Protein AF-A0AAV1SA30-F1 (afdb_monomer_lite)

Sequence (369 aa):
MSKFFKKSFYYLKPDILLVMGDVSARGSTLTRGKWVSVLHQFHRVLGPFIELPFHVVLGDRDVGGCSGLDANSVYWIARSFPGLDSSGCGAFDIDNVSFVSLNAVALLCGNNKLRFSVEKAVEMERIGSWMETEKEMDDYGEFTKMSDAFGRRENAVSSGLGPVLLLHFPLHRAANGGCKERNIVRKAHVPLGQGLNALESSRGFTGAGSYDLLHTIPPNATEYIFQALKPRIVFSAHTHEFCDHTHSDGTREITVPAMTWKARDDPGFVFATFRSGGNAVSVSYCSLARESHVLIAYTLILLLLLVSCLWLVHTTGSGYHGALFNMVLCQLFTLSLHALESNQHLSTSELCSGIDSLKPGNFVDVGDE

Radius of gyration: 26.4 Å; chains: 1; bounding box: 74×59×89 Å

Structure (mmCIF, N/CA/C/O backbone):
data_AF-A0AAV1SA30-F1
#
_entry.id   AF-A0AAV1SA30-F1
#
loop_
_atom_site.group_PDB
_atom_site.id
_atom_site.type_symbol
_atom_site.label_atom_id
_atom_site.label_alt_id
_atom_site.label_comp_id
_atom_site.label_asym_id
_atom_site.label_entity_id
_atom_site.label_seq_id
_atom_site.pdbx_PDB_ins_code
_atom_site.Cartn_x
_atom_site.Cartn_y
_atom_site.Cartn_z
_atom_site.occupancy
_atom_site.B_iso_or_equiv
_atom_site.auth_seq_id
_atom_site.auth_comp_id
_atom_site.auth_asym_id
_atom_site.auth_atom_id
_atom_site.pdbx_PDB_model_num
ATOM 1 N N . MET A 1 1 ? 5.266 0.560 -15.666 1.00 60.34 1 MET A N 1
ATOM 2 C CA . MET A 1 1 ? 4.709 -0.694 -15.114 1.00 60.34 1 MET A CA 1
ATOM 3 C C . MET A 1 1 ? 5.058 -1.844 -16.042 1.00 60.34 1 MET A C 1
ATOM 5 O O . MET A 1 1 ? 5.182 -1.603 -17.239 1.00 60.34 1 MET A O 1
ATOM 9 N N . SER A 1 2 ? 5.255 -3.055 -15.517 1.00 66.12 2 SER A N 1
ATOM 10 C CA . SER A 1 2 ? 5.626 -4.214 -16.339 1.00 66.12 2 SER A CA 1
ATOM 11 C C . SER A 1 2 ? 4.462 -4.644 -17.249 1.00 66.12 2 SER A C 1
ATOM 13 O O . SER A 1 2 ? 3.301 -4.614 -16.836 1.00 66.12 2 SER A O 1
ATOM 15 N N . LYS A 1 3 ? 4.764 -5.065 -18.491 1.00 75.31 3 LYS A N 1
ATOM 16 C CA . LYS A 1 3 ? 3.775 -5.688 -19.399 1.00 75.31 3 LYS A CA 1
ATOM 17 C C . LYS A 1 3 ? 3.098 -6.892 -18.722 1.00 75.31 3 LYS A C 1
ATOM 19 O O . LYS A 1 3 ? 1.895 -7.078 -18.873 1.00 75.31 3 LYS A O 1
ATOM 24 N N . PHE A 1 4 ? 3.863 -7.636 -17.918 1.00 76.06 4 PHE A N 1
ATOM 25 C CA . PHE A 1 4 ? 3.373 -8.744 -17.103 1.00 76.06 4 PHE A CA 1
ATOM 26 C C . PHE A 1 4 ? 2.263 -8.322 -16.137 1.00 76.06 4 PHE A C 1
ATOM 28 O O . PHE A 1 4 ? 1.184 -8.891 -16.207 1.00 76.06 4 PHE A O 1
ATOM 35 N N . PHE A 1 5 ? 2.468 -7.290 -15.307 1.00 80.31 5 PHE A N 1
ATOM 36 C CA . PHE A 1 5 ? 1.432 -6.840 -14.371 1.00 80.31 5 PHE A CA 1
ATOM 37 C C . PHE A 1 5 ? 0.140 -6.453 -15.096 1.00 80.31 5 PHE A C 1
ATOM 39 O O . PHE A 1 5 ? -0.940 -6.861 -14.687 1.00 80.31 5 PHE A O 1
ATOM 46 N N . LYS A 1 6 ? 0.254 -5.747 -16.231 1.00 82.19 6 LYS A N 1
ATOM 47 C CA . LYS A 1 6 ? -0.905 -5.394 -17.062 1.00 82.19 6 LYS A CA 1
ATOM 48 C C . LYS A 1 6 ? -1.660 -6.630 -17.566 1.00 82.19 6 LYS A C 1
ATOM 50 O O . LYS A 1 6 ? -2.884 -6.653 -17.522 1.00 82.19 6 LYS A O 1
ATOM 55 N N . LYS A 1 7 ? -0.947 -7.662 -18.023 1.00 82.56 7 LYS A N 1
ATOM 56 C CA . LYS A 1 7 ? -1.548 -8.925 -18.479 1.00 82.56 7 LYS A CA 1
ATOM 57 C C . LYS A 1 7 ? -2.188 -9.698 -17.324 1.00 82.56 7 LYS A C 1
ATOM 59 O O . LYS A 1 7 ? -3.318 -10.153 -17.467 1.00 82.56 7 LYS A O 1
ATOM 64 N N . SER A 1 8 ? -1.500 -9.799 -16.186 1.00 82.00 8 SER A N 1
ATOM 65 C CA . SER A 1 8 ? -2.025 -10.431 -14.974 1.00 82.00 8 SER A CA 1
ATOM 66 C C . SER A 1 8 ? -3.299 -9.746 -14.503 1.00 82.00 8 SER A C 1
ATOM 68 O O . SER A 1 8 ? -4.261 -10.428 -14.191 1.00 82.00 8 SER A O 1
ATOM 70 N N . PHE A 1 9 ? -3.350 -8.417 -14.541 1.00 83.44 9 PHE A N 1
ATOM 71 C CA . PHE A 1 9 ? -4.538 -7.652 -14.185 1.00 83.44 9 PHE A CA 1
ATOM 72 C C . PHE A 1 9 ? -5.744 -7.982 -15.079 1.00 83.44 9 PHE A C 1
ATOM 74 O O . PHE A 1 9 ? -6.810 -8.299 -14.563 1.00 83.44 9 PHE A O 1
ATOM 81 N N . TYR A 1 10 ? -5.584 -7.985 -16.409 1.00 83.94 10 TYR A N 1
ATOM 82 C CA . TYR A 1 10 ? -6.686 -8.346 -17.318 1.00 83.94 10 TYR A CA 1
ATOM 83 C C . TYR A 1 10 ? -7.128 -9.805 -17.192 1.00 83.94 10 TYR A C 1
ATOM 85 O O . TYR A 1 10 ? -8.289 -10.117 -17.450 1.00 83.94 10 TYR A O 1
ATOM 93 N N . TYR A 1 11 ? -6.202 -10.698 -16.841 1.00 84.06 11 TYR A N 1
ATOM 94 C CA . TYR A 1 11 ? -6.496 -12.115 -16.665 1.00 84.06 11 TYR A CA 1
ATOM 95 C C . TYR A 1 11 ? -7.220 -12.388 -15.344 1.00 84.06 11 TYR A C 1
ATOM 97 O O . TYR A 1 11 ? -8.235 -13.075 -15.332 1.00 84.06 11 TYR A O 1
ATOM 105 N N . LEU A 1 12 ? -6.692 -11.844 -14.244 1.00 84.44 12 LEU A N 1
ATOM 106 C CA . LEU A 1 12 ? -7.198 -12.066 -12.891 1.00 84.44 12 LEU A CA 1
ATOM 107 C C . LEU A 1 12 ? -8.482 -11.280 -12.611 1.00 84.44 12 LEU A C 1
ATOM 109 O O . LEU A 1 12 ? -9.240 -11.711 -11.754 1.00 84.44 12 LEU A O 1
ATOM 113 N N . LYS A 1 13 ? -8.717 -10.170 -13.331 1.00 88.12 13 LYS A N 1
ATOM 114 C CA . LYS A 1 13 ? -9.891 -9.291 -13.187 1.00 88.12 13 LYS A CA 1
ATOM 115 C C . LYS A 1 13 ? -10.181 -8.947 -11.716 1.00 88.12 13 LYS A C 1
ATOM 117 O O . LYS A 1 13 ? -11.217 -9.353 -11.205 1.00 88.12 13 LYS A O 1
ATOM 122 N N . PRO A 1 14 ? -9.250 -8.265 -11.023 1.00 91.00 14 PRO A N 1
ATOM 123 C CA . PRO A 1 14 ? -9.465 -7.908 -9.625 1.00 91.00 14 PRO A CA 1
ATOM 124 C C . PRO A 1 14 ? -10.646 -6.940 -9.478 1.00 91.00 14 PRO A C 1
ATOM 126 O O . PRO A 1 14 ? -10.927 -6.181 -10.401 1.00 91.00 14 PRO A O 1
ATOM 129 N N . ASP A 1 15 ? -11.273 -6.925 -8.303 1.00 91.75 15 ASP A N 1
ATOM 130 C CA . ASP A 1 15 ? -12.365 -5.992 -7.982 1.00 91.75 15 ASP A CA 1
ATOM 131 C C . ASP A 1 15 ? -11.837 -4.636 -7.486 1.00 91.75 15 ASP A C 1
ATOM 133 O O . ASP A 1 15 ? -12.451 -3.594 -7.702 1.00 91.75 15 ASP A O 1
ATOM 137 N N . ILE A 1 16 ? -10.653 -4.631 -6.859 1.00 92.50 16 ILE A N 1
ATOM 138 C CA . ILE A 1 16 ? -9.987 -3.435 -6.331 1.00 92.50 16 ILE A CA 1
ATOM 139 C C . ILE A 1 16 ? -8.461 -3.534 -6.461 1.00 92.50 16 ILE A C 1
ATOM 141 O O . ILE A 1 16 ? -7.868 -4.606 -6.320 1.00 92.50 16 ILE A O 1
ATOM 145 N N . LEU A 1 17 ? -7.802 -2.395 -6.693 1.00 93.38 17 LEU A N 1
ATOM 146 C CA . LEU A 1 17 ? -6.345 -2.265 -6.640 1.00 93.38 17 LEU A CA 1
ATOM 147 C C . LEU A 1 17 ? -5.886 -1.605 -5.330 1.00 93.38 17 LEU A C 1
ATOM 149 O O . LEU A 1 17 ? -6.195 -0.447 -5.065 1.00 93.38 17 LEU A O 1
ATOM 153 N N . LEU A 1 18 ? -5.069 -2.302 -4.541 1.00 95.25 18 LEU A N 1
ATOM 154 C CA . LEU A 1 18 ? -4.474 -1.754 -3.318 1.00 95.25 18 LEU A CA 1
ATOM 155 C C . LEU A 1 18 ? -3.019 -1.332 -3.560 1.00 95.25 18 LEU A C 1
ATOM 157 O O . LEU A 1 18 ? -2.208 -2.115 -4.056 1.00 95.25 18 LEU A O 1
ATOM 161 N N . VAL A 1 19 ? -2.678 -0.096 -3.192 1.00 95.44 19 VAL A N 1
ATOM 162 C CA . VAL A 1 19 ? -1.316 0.451 -3.270 1.00 95.44 19 VAL A CA 1
ATOM 163 C C . VAL A 1 19 ? -0.799 0.704 -1.857 1.00 95.44 19 VAL A C 1
ATOM 165 O O . VAL A 1 19 ? -1.273 1.595 -1.154 1.00 95.44 19 VAL A O 1
ATOM 168 N N . MET A 1 20 ? 0.203 -0.071 -1.443 1.00 96.06 20 MET A N 1
ATOM 169 C CA . MET A 1 20 ? 0.715 -0.088 -0.066 1.00 96.06 20 MET A CA 1
ATOM 170 C C . MET A 1 20 ? 1.754 1.016 0.212 1.00 96.06 20 MET A C 1
ATOM 172 O O . MET A 1 20 ? 2.803 0.756 0.797 1.00 96.06 20 MET A O 1
ATOM 176 N N . GLY A 1 21 ? 1.461 2.249 -0.203 1.00 94.31 21 GLY A N 1
ATOM 177 C CA . GLY A 1 21 ? 2.269 3.441 0.072 1.00 94.31 21 GLY A CA 1
ATOM 178 C C . GLY A 1 21 ? 3.572 3.567 -0.697 1.00 94.31 21 GLY A C 1
ATOM 179 O O . GLY A 1 21 ? 3.818 2.856 -1.672 1.00 94.31 21 GLY A O 1
ATOM 180 N N . ASP A 1 22 ? 4.365 4.550 -0.275 1.00 93.94 22 ASP A N 1
ATOM 181 C CA . ASP A 1 22 ? 5.607 4.981 -0.914 1.00 93.94 22 ASP A CA 1
ATOM 182 C C . ASP A 1 22 ? 5.441 5.254 -2.412 1.00 93.94 22 ASP A C 1
ATOM 184 O O . ASP A 1 22 ? 6.258 4.880 -3.262 1.00 93.94 22 ASP A O 1
ATOM 188 N N . VAL A 1 23 ? 4.368 5.980 -2.737 1.00 92.94 23 VAL A N 1
ATOM 189 C CA . VAL A 1 23 ? 4.075 6.429 -4.103 1.00 92.94 23 VAL A CA 1
ATOM 190 C C . VAL A 1 23 ? 5.219 7.294 -4.637 1.00 92.94 23 VAL A C 1
ATOM 192 O O . VAL A 1 23 ? 5.561 7.236 -5.823 1.00 92.94 23 VAL A O 1
ATOM 195 N N . SER A 1 24 ? 5.849 8.084 -3.763 1.00 91.06 24 SER A N 1
ATOM 196 C CA . SER A 1 24 ? 7.031 8.877 -4.080 1.00 91.06 24 SER A CA 1
ATOM 197 C C . SER A 1 24 ? 8.179 8.596 -3.128 1.00 91.06 24 SER A C 1
ATOM 199 O O . SER A 1 24 ? 8.065 8.807 -1.930 1.00 91.06 24 SER A O 1
ATOM 201 N N . ALA A 1 25 ? 9.363 8.312 -3.676 1.00 85.94 25 ALA A N 1
ATOM 202 C CA . ALA A 1 25 ? 10.586 8.095 -2.895 1.00 85.94 25 ALA A CA 1
ATOM 203 C C . ALA A 1 25 ? 11.015 9.291 -2.015 1.00 85.94 25 ALA A C 1
ATOM 205 O O . ALA A 1 25 ? 11.886 9.136 -1.153 1.00 85.94 25 ALA A O 1
ATOM 206 N N . ARG A 1 26 ? 10.478 10.491 -2.281 1.00 86.38 26 ARG A N 1
ATOM 207 C CA . ARG A 1 26 ? 10.807 11.752 -1.593 1.00 86.38 26 ARG A CA 1
ATOM 208 C C . ARG A 1 26 ? 9.581 12.639 -1.348 1.00 86.38 26 ARG A C 1
ATOM 210 O O . ARG A 1 26 ? 9.754 13.850 -1.192 1.00 86.38 26 ARG A O 1
ATOM 217 N N . GLY A 1 27 ? 8.378 12.065 -1.363 1.00 87.62 27 GLY A N 1
ATOM 218 C CA . GLY A 1 27 ? 7.097 12.773 -1.278 1.00 87.62 27 GLY A CA 1
ATOM 219 C C . GLY A 1 27 ? 7.041 13.831 -0.184 1.00 87.62 27 GLY A C 1
ATOM 220 O O . GLY A 1 27 ? 6.735 14.988 -0.467 1.00 87.62 27 GLY A O 1
ATOM 221 N N . SER A 1 28 ? 7.496 13.469 1.009 1.00 88.38 28 SER A N 1
ATOM 222 C CA . SER A 1 28 ? 7.482 14.313 2.208 1.00 88.38 28 SER A CA 1
ATOM 223 C C . SER A 1 28 ? 8.317 15.587 2.099 1.00 88.38 28 SER A C 1
ATOM 225 O O . SER A 1 28 ? 8.077 16.568 2.796 1.00 88.38 28 SER A O 1
ATOM 227 N N . THR A 1 29 ? 9.293 15.601 1.189 1.00 88.62 29 THR A N 1
ATOM 228 C CA . THR A 1 29 ? 10.168 16.757 0.943 1.00 88.62 29 THR A CA 1
ATOM 229 C C . THR A 1 29 ? 9.699 17.625 -0.225 1.00 88.62 29 THR A C 1
ATOM 231 O O . THR A 1 29 ? 10.351 18.617 -0.565 1.00 88.62 29 THR A O 1
ATOM 234 N N . LEU A 1 30 ? 8.608 17.245 -0.897 1.00 89.75 30 LEU A N 1
ATOM 235 C CA . LEU A 1 30 ? 8.106 17.950 -2.070 1.00 89.75 30 LEU A CA 1
ATOM 236 C C . LEU A 1 30 ? 7.183 19.102 -1.685 1.00 89.75 30 LEU A C 1
ATOM 238 O O . LEU A 1 30 ? 6.398 19.044 -0.745 1.00 89.75 30 LEU A O 1
ATOM 242 N N . THR A 1 31 ? 7.229 20.156 -2.496 1.00 89.44 31 THR A N 1
ATOM 243 C CA . THR A 1 31 ? 6.209 21.202 -2.452 1.00 89.44 31 THR A CA 1
ATOM 244 C C . THR A 1 31 ? 4.908 20.689 -3.066 1.00 89.44 31 THR A C 1
ATOM 246 O O . THR A 1 31 ? 4.919 19.819 -3.941 1.00 89.44 31 THR A O 1
ATOM 249 N N . ARG A 1 32 ? 3.780 21.304 -2.694 1.00 86.56 32 ARG A N 1
ATOM 250 C CA . ARG A 1 32 ? 2.450 20.958 -3.223 1.00 86.56 32 ARG A CA 1
ATOM 251 C C . ARG A 1 32 ? 2.399 20.908 -4.757 1.00 86.56 32 ARG A C 1
ATOM 253 O O . ARG A 1 32 ? 1.798 20.000 -5.316 1.00 86.56 32 ARG A O 1
ATOM 260 N N . GLY A 1 33 ? 3.063 21.842 -5.444 1.00 87.62 33 GLY A N 1
ATOM 261 C CA . GLY A 1 33 ? 3.128 21.847 -6.911 1.00 87.62 33 GLY A CA 1
ATOM 262 C C . GLY A 1 33 ? 3.891 20.649 -7.488 1.00 87.62 33 GLY A C 1
ATOM 263 O O . GLY A 1 33 ? 3.458 20.061 -8.472 1.00 87.62 33 GLY A O 1
ATOM 264 N N . LYS A 1 34 ? 4.994 20.232 -6.852 1.00 91.81 34 LYS A N 1
ATOM 265 C CA . LYS A 1 34 ? 5.760 19.049 -7.279 1.00 91.81 34 LYS A CA 1
ATOM 266 C C . LYS A 1 34 ? 5.027 17.743 -6.978 1.00 91.81 34 LYS A C 1
ATOM 268 O O . LYS A 1 34 ? 5.180 16.786 -7.731 1.00 91.81 34 LYS A O 1
ATOM 273 N N . TRP A 1 35 ? 4.214 17.706 -5.923 1.00 92.25 35 TRP A N 1
ATOM 274 C CA . TRP A 1 35 ? 3.357 16.556 -5.635 1.00 92.25 35 TRP A CA 1
ATOM 275 C C . TRP A 1 35 ? 2.316 16.314 -6.728 1.00 92.25 35 TRP A C 1
ATOM 277 O O . TRP A 1 35 ? 2.086 15.175 -7.110 1.00 92.25 35 TRP A O 1
ATOM 287 N N . VAL A 1 36 ? 1.752 17.370 -7.320 1.00 92.44 36 VAL A N 1
ATOM 288 C CA . VAL A 1 36 ? 0.842 17.223 -8.469 1.00 92.44 36 VAL A CA 1
ATOM 289 C C . VAL A 1 36 ? 1.531 16.500 -9.634 1.00 92.44 36 VAL A C 1
ATOM 291 O O . VAL A 1 36 ? 0.925 15.640 -10.267 1.00 92.44 36 VAL A O 1
ATOM 294 N N . SER A 1 37 ? 2.821 16.756 -9.876 1.00 93.56 37 SER A N 1
ATOM 295 C CA . SER A 1 37 ? 3.594 16.006 -10.876 1.00 93.56 37 SER A CA 1
ATOM 296 C C . SER A 1 37 ? 3.757 14.525 -10.518 1.00 93.56 37 SER A C 1
ATOM 298 O O . SER A 1 37 ? 3.690 13.680 -11.412 1.00 93.56 37 SER A O 1
ATOM 300 N N . VAL A 1 38 ? 3.935 14.200 -9.230 1.00 93.00 38 VAL A N 1
ATOM 301 C CA . VAL A 1 38 ? 3.945 12.809 -8.741 1.00 93.00 38 VAL A CA 1
ATOM 302 C C . VAL A 1 38 ? 2.601 12.148 -9.022 1.00 93.00 38 VAL A C 1
ATOM 304 O O . VAL A 1 38 ? 2.578 11.072 -9.609 1.00 93.00 38 VAL A O 1
ATOM 307 N N . LEU A 1 39 ? 1.488 12.807 -8.689 1.00 92.12 39 LEU A N 1
ATOM 308 C CA . LEU A 1 39 ? 0.146 12.282 -8.942 1.00 92.12 39 LEU A CA 1
ATOM 309 C C . LEU A 1 39 ? -0.107 12.072 -10.436 1.00 92.12 39 LEU A C 1
ATOM 311 O O . LEU A 1 39 ? -0.600 11.023 -10.831 1.00 92.12 39 LEU A O 1
ATOM 315 N N . HIS A 1 40 ? 0.289 13.010 -11.299 1.00 91.12 40 HIS A N 1
ATOM 316 C CA . HIS A 1 40 ? 0.175 12.821 -12.747 1.00 91.12 40 HIS A CA 1
ATOM 317 C C . HIS A 1 40 ? 0.972 11.615 -13.244 1.00 91.12 40 HIS A C 1
ATOM 319 O O . HIS A 1 40 ? 0.500 10.880 -14.113 1.00 91.12 40 HIS A O 1
ATOM 325 N N . GLN A 1 41 ? 2.177 11.398 -12.715 1.00 90.44 41 GLN A N 1
ATOM 326 C CA . GLN A 1 41 ? 2.963 10.216 -13.052 1.00 90.44 41 GLN A CA 1
ATOM 327 C C . GLN A 1 41 ? 2.298 8.941 -12.526 1.00 90.44 41 GLN A C 1
ATOM 329 O O . GLN A 1 41 ? 2.212 7.959 -13.261 1.00 90.44 41 GLN A O 1
ATOM 334 N N . PHE A 1 42 ? 1.792 8.972 -11.296 1.00 90.50 42 PHE A N 1
ATOM 335 C CA . PHE A 1 42 ? 1.069 7.875 -10.669 1.00 90.50 42 PHE A CA 1
ATOM 336 C C . PHE A 1 42 ? -0.172 7.489 -11.484 1.00 90.50 42 PHE A C 1
ATOM 338 O O . PHE A 1 42 ? -0.277 6.348 -11.925 1.00 90.50 42 PHE A O 1
ATOM 345 N N . HIS A 1 43 ? -1.032 8.450 -11.829 1.00 88.25 43 HIS A N 1
ATOM 346 C CA . HIS A 1 43 ? -2.191 8.233 -12.696 1.00 88.25 43 HIS A CA 1
ATOM 347 C C . HIS A 1 43 ? -1.808 7.799 -14.110 1.00 88.25 43 HIS A C 1
ATOM 349 O O . HIS A 1 43 ? -2.534 7.030 -14.720 1.00 88.25 43 HIS A O 1
ATOM 355 N N . ARG A 1 44 ? -0.666 8.232 -14.656 1.00 87.31 44 ARG A N 1
ATOM 356 C CA . ARG A 1 44 ? -0.196 7.731 -15.959 1.00 87.31 44 ARG A CA 1
ATOM 357 C C . ARG A 1 44 ? 0.198 6.257 -15.889 1.00 87.31 44 ARG A C 1
ATOM 359 O O . ARG A 1 44 ? -0.045 5.517 -16.838 1.00 87.31 44 ARG A O 1
ATOM 366 N N . VAL A 1 45 ? 0.820 5.839 -14.788 1.00 85.12 45 VAL A N 1
ATOM 367 C CA . VAL A 1 45 ? 1.191 4.438 -14.551 1.00 85.12 45 VAL A CA 1
ATOM 368 C C . VAL A 1 45 ? -0.053 3.590 -14.299 1.00 85.12 45 VAL A C 1
ATOM 370 O O . VAL A 1 45 ? -0.155 2.508 -14.872 1.00 85.12 45 VAL A O 1
ATOM 373 N N . LEU A 1 46 ? -0.994 4.102 -13.502 1.00 83.69 46 LEU A N 1
ATOM 374 C CA . LEU A 1 46 ? -2.260 3.438 -13.211 1.00 83.69 46 LEU A CA 1
ATOM 375 C C . LEU A 1 46 ? -3.296 3.556 -14.327 1.00 83.69 46 LEU A C 1
ATOM 377 O O . LEU A 1 46 ? -4.254 2.803 -14.313 1.00 83.69 46 LEU A O 1
ATOM 381 N N . GLY A 1 47 ? -3.097 4.445 -15.302 1.00 78.31 47 GLY A N 1
ATOM 382 C CA . GLY A 1 47 ? -4.017 4.760 -16.401 1.00 78.31 47 GLY A CA 1
ATOM 383 C C . GLY A 1 47 ? -4.744 3.560 -17.007 1.00 78.31 47 GLY A C 1
ATOM 384 O O . GLY A 1 47 ? -5.967 3.592 -17.090 1.00 78.31 47 GLY A O 1
ATOM 385 N N . PRO A 1 48 ? -4.030 2.476 -17.370 1.00 77.62 48 PRO A N 1
ATOM 386 C CA . PRO A 1 48 ? -4.642 1.261 -17.914 1.00 77.62 48 PRO A CA 1
ATOM 387 C C . PRO A 1 48 ? -5.601 0.511 -16.971 1.00 77.62 48 PRO A C 1
ATOM 389 O O . PRO A 1 48 ? -6.229 -0.444 -17.413 1.00 77.62 48 PRO A O 1
ATOM 392 N N . PHE A 1 49 ? -5.658 0.900 -15.699 1.00 78.31 49 PHE A N 1
ATOM 393 C CA . PHE A 1 49 ? -6.362 0.250 -14.592 1.00 78.31 49 PHE A CA 1
ATOM 394 C C . PHE A 1 49 ? -7.356 1.191 -13.887 1.00 78.31 49 PHE A C 1
ATOM 396 O O . PHE A 1 49 ? -7.984 0.775 -12.923 1.00 78.31 49 PHE A O 1
ATOM 403 N N . ILE A 1 50 ? -7.497 2.448 -14.342 1.00 66.50 50 ILE A N 1
ATOM 404 C CA . ILE A 1 50 ? -8.339 3.486 -13.702 1.00 66.50 50 ILE A CA 1
ATOM 405 C C . ILE A 1 50 ? -9.837 3.133 -13.711 1.00 66.50 50 ILE A C 1
ATOM 407 O O . ILE A 1 50 ? -10.605 3.718 -12.956 1.00 66.50 50 ILE A O 1
ATOM 411 N N . GLU A 1 51 ? -10.259 2.172 -14.534 1.00 76.38 51 GLU A N 1
ATOM 412 C CA . GLU A 1 51 ? -11.639 1.666 -14.527 1.00 76.38 51 GLU A CA 1
ATOM 413 C C . GLU A 1 51 ? -11.985 0.887 -13.247 1.00 76.38 51 GLU A C 1
ATOM 415 O O . GLU A 1 51 ? -13.165 0.729 -12.946 1.00 76.38 51 GLU A O 1
ATOM 420 N N . LEU A 1 52 ? -10.984 0.441 -12.476 1.00 81.56 52 LEU A N 1
ATOM 421 C CA . LEU A 1 52 ? -11.198 -0.168 -11.166 1.00 81.56 52 LEU A CA 1
ATOM 422 C C . LEU A 1 52 ? -11.048 0.843 -10.025 1.00 81.56 52 LEU A C 1
ATOM 424 O O . LEU A 1 52 ? -10.183 1.727 -10.090 1.00 81.56 52 LEU A O 1
ATOM 428 N N . PRO A 1 53 ? -11.804 0.665 -8.926 1.00 89.19 53 PRO A N 1
ATOM 429 C CA . PRO A 1 53 ? -11.509 1.366 -7.691 1.00 89.19 53 PRO A CA 1
ATOM 430 C C . PRO A 1 53 ? -10.095 1.007 -7.219 1.00 89.19 53 PRO A C 1
ATOM 432 O O . PRO A 1 53 ? -9.616 -0.122 -7.369 1.00 89.19 53 PRO A O 1
ATOM 435 N N . PHE A 1 54 ? -9.412 1.986 -6.635 1.00 92.62 54 PHE A N 1
ATOM 436 C CA . PHE A 1 54 ? -8.124 1.769 -5.997 1.00 92.62 54 PHE A CA 1
ATOM 437 C C . PHE A 1 54 ? -8.070 2.484 -4.654 1.00 92.62 54 PHE A C 1
ATOM 439 O O . PHE A 1 54 ? -8.668 3.547 -4.485 1.00 92.62 54 PHE A O 1
ATOM 446 N N . HIS A 1 55 ? -7.305 1.918 -3.725 1.00 95.56 55 HIS A N 1
ATOM 447 C CA . HIS A 1 55 ? -7.042 2.509 -2.418 1.00 95.56 55 HIS A CA 1
ATOM 448 C C . HIS A 1 55 ? -5.540 2.626 -2.180 1.00 95.56 55 HIS A C 1
ATOM 450 O O . HIS A 1 55 ? -4.776 1.733 -2.552 1.00 95.56 55 HIS A O 1
ATOM 456 N N . VAL A 1 56 ? -5.108 3.724 -1.561 1.00 96.06 56 VAL A N 1
ATOM 457 C CA . VAL A 1 56 ? -3.691 3.995 -1.287 1.00 96.06 56 VAL A CA 1
ATOM 458 C C . VAL A 1 56 ? -3.485 4.144 0.212 1.00 96.06 56 VAL A C 1
ATOM 460 O O . VAL A 1 56 ? -4.100 4.996 0.842 1.00 96.06 56 VAL A O 1
ATOM 463 N N . VAL A 1 57 ? -2.586 3.344 0.781 1.00 97.38 57 VAL A N 1
ATOM 464 C CA . VAL A 1 57 ? -2.089 3.530 2.153 1.00 97.38 57 VAL A CA 1
ATOM 465 C C . VAL A 1 57 ? -0.932 4.524 2.121 1.00 97.38 57 VAL A C 1
ATOM 467 O O . VAL A 1 57 ? -0.147 4.502 1.183 1.00 97.38 57 VAL A O 1
ATOM 470 N N . LEU A 1 58 ? -0.786 5.397 3.119 1.00 95.75 58 LEU A N 1
ATOM 471 C CA . LEU A 1 58 ? 0.324 6.357 3.147 1.00 95.75 58 LEU A CA 1
ATOM 472 C C . LEU A 1 58 ? 1.606 5.726 3.706 1.00 95.75 58 LEU A C 1
ATOM 474 O O . LEU A 1 58 ? 1.589 5.152 4.797 1.00 95.75 58 LEU A O 1
ATOM 478 N N . GLY A 1 59 ? 2.711 5.871 2.968 1.00 94.94 59 GLY A N 1
ATOM 479 C CA . GLY A 1 59 ? 4.046 5.453 3.402 1.00 94.94 59 GLY A CA 1
ATOM 480 C C . GLY A 1 59 ? 4.883 6.589 3.984 1.00 94.94 59 GLY A C 1
ATOM 481 O O . GLY A 1 59 ? 4.540 7.770 3.867 1.00 94.94 59 GLY A O 1
ATOM 482 N N . ASP A 1 60 ? 6.002 6.257 4.625 1.00 93.31 60 ASP A N 1
ATOM 483 C CA . ASP A 1 60 ? 6.859 7.262 5.259 1.00 93.31 60 ASP A CA 1
ATOM 484 C C . ASP A 1 60 ? 7.620 8.115 4.236 1.00 93.31 60 ASP A C 1
ATOM 486 O O . ASP A 1 60 ? 7.978 9.262 4.525 1.00 93.31 60 ASP A O 1
ATOM 490 N N . ARG A 1 61 ? 7.813 7.628 3.005 1.00 92.62 61 ARG A N 1
ATOM 491 C CA . ARG A 1 61 ? 8.367 8.454 1.924 1.00 92.62 61 ARG A CA 1
ATOM 492 C C . ARG A 1 61 ? 7.367 9.477 1.419 1.00 92.62 61 ARG A C 1
ATOM 494 O O . ARG A 1 61 ? 7.786 10.552 0.980 1.00 92.62 61 ARG A O 1
ATOM 501 N N . ASP A 1 62 ? 6.076 9.186 1.536 1.00 94.00 62 ASP A N 1
ATOM 502 C CA . ASP A 1 62 ? 5.008 10.103 1.159 1.00 94.00 62 ASP A CA 1
ATOM 503 C C . ASP A 1 62 ? 4.837 11.202 2.210 1.00 94.00 62 ASP A C 1
ATOM 505 O O . ASP A 1 62 ? 4.928 12.378 1.865 1.00 94.00 62 ASP A O 1
ATOM 509 N N . VAL A 1 63 ? 4.654 10.842 3.486 1.00 92.81 63 VAL A N 1
ATOM 510 C CA . VAL A 1 63 ? 4.290 11.807 4.548 1.00 92.81 63 VAL A CA 1
ATOM 511 C C . VAL A 1 63 ? 5.428 12.215 5.484 1.00 92.81 63 VAL A C 1
ATOM 513 O O . VAL A 1 63 ? 5.305 13.213 6.190 1.00 92.81 63 VAL A O 1
ATOM 516 N N . GLY A 1 64 ? 6.553 11.501 5.452 1.00 90.50 64 GLY A N 1
ATOM 517 C CA . GLY A 1 64 ? 7.751 11.775 6.245 1.00 90.50 64 GLY A CA 1
ATOM 518 C C . GLY A 1 64 ? 7.859 10.861 7.459 1.00 90.50 64 GLY A C 1
ATOM 519 O O . GLY A 1 64 ? 6.854 10.438 8.010 1.00 90.50 64 GLY A O 1
ATOM 520 N N . GLY A 1 65 ? 9.087 10.570 7.897 1.00 89.81 65 GLY A N 1
ATOM 521 C CA . GLY A 1 65 ? 9.327 9.869 9.162 1.00 89.81 65 GLY A CA 1
ATOM 522 C C . GLY A 1 65 ? 9.013 10.743 10.384 1.00 89.81 65 GLY A C 1
ATOM 523 O O . GLY A 1 65 ? 8.554 11.875 10.259 1.00 89.81 65 GLY A O 1
ATOM 524 N N . CYS A 1 66 ? 9.330 10.264 11.587 1.00 89.62 66 CYS A N 1
ATOM 525 C CA . CYS A 1 66 ? 8.885 10.901 12.834 1.00 89.62 66 CYS A CA 1
ATOM 526 C C . CYS A 1 66 ? 9.300 12.362 13.030 1.00 89.62 66 CYS A C 1
ATOM 528 O O . CYS A 1 66 ? 8.560 13.125 13.640 1.00 89.62 66 CYS A O 1
ATOM 530 N N . SER A 1 67 ? 10.449 12.777 12.497 1.00 86.12 67 SER A N 1
ATOM 531 C CA . SER A 1 67 ? 10.893 14.175 12.553 1.00 86.12 67 SER A CA 1
ATOM 532 C C . SER A 1 67 ? 10.183 15.093 11.552 1.00 86.12 67 SER A C 1
ATOM 534 O O . SER A 1 67 ? 10.187 16.306 11.739 1.00 86.12 67 SER A O 1
ATOM 536 N N . GLY A 1 68 ? 9.604 14.533 10.487 1.00 84.00 68 GLY A N 1
ATOM 537 C CA . GLY A 1 68 ? 8.920 15.261 9.416 1.00 84.00 68 GLY A CA 1
ATOM 538 C C . GLY A 1 68 ? 7.402 15.081 9.409 1.00 84.00 68 GLY A C 1
ATOM 539 O O . GLY A 1 68 ? 6.740 15.650 8.546 1.00 84.00 68 GLY A O 1
ATOM 540 N N . LEU A 1 69 ? 6.855 14.298 10.342 1.00 91.00 69 LEU A N 1
ATOM 541 C CA . LEU A 1 69 ? 5.431 14.003 10.408 1.00 91.00 69 LEU A CA 1
ATOM 542 C C . LEU A 1 69 ? 4.650 15.231 10.895 1.00 91.00 69 LEU A C 1
ATOM 544 O O . LEU A 1 69 ? 4.708 15.608 12.066 1.00 91.00 69 LEU A O 1
ATOM 548 N N . ASP A 1 70 ? 3.876 15.825 9.993 1.00 91.75 70 ASP A N 1
ATOM 549 C CA . ASP A 1 70 ? 3.026 16.982 10.263 1.00 91.75 70 ASP A CA 1
ATOM 550 C C . ASP A 1 70 ? 1.583 16.727 9.804 1.00 91.75 70 ASP A C 1
ATOM 552 O O . ASP A 1 70 ? 1.336 16.180 8.729 1.00 91.75 70 ASP A O 1
ATOM 556 N N . ALA A 1 71 ? 0.612 17.151 10.615 1.00 93.12 71 ALA A N 1
ATOM 557 C CA . ALA A 1 71 ? -0.803 16.878 10.375 1.00 93.12 71 ALA A CA 1
ATOM 558 C C . ALA A 1 71 ? -1.346 17.593 9.134 1.00 93.12 71 ALA A C 1
ATOM 560 O O . ALA A 1 71 ? -2.115 17.004 8.376 1.00 93.12 71 ALA A O 1
ATOM 561 N N . ASN A 1 72 ? -0.918 18.836 8.888 1.00 92.12 72 ASN A N 1
ATOM 562 C CA . ASN A 1 72 ? -1.306 19.535 7.664 1.00 92.12 72 ASN A CA 1
ATOM 563 C C . ASN A 1 72 ? -0.722 18.820 6.449 1.00 92.12 72 ASN A C 1
ATOM 565 O O . ASN A 1 72 ? -1.404 18.684 5.433 1.00 92.12 72 ASN A O 1
ATOM 569 N N . SER A 1 73 ? 0.522 18.351 6.583 1.00 91.38 73 SER A N 1
ATOM 570 C CA . SER A 1 73 ? 1.246 17.627 5.548 1.00 91.38 73 SER A CA 1
ATOM 571 C C . SER A 1 73 ? 0.558 16.327 5.147 1.00 91.38 73 SER A C 1
ATOM 573 O O . SER A 1 73 ? 0.262 16.113 3.972 1.00 91.38 73 SER A O 1
ATOM 575 N N . VAL A 1 74 ? 0.198 15.522 6.144 1.00 95.12 74 VAL A N 1
ATOM 576 C CA . VAL A 1 74 ? -0.597 14.306 5.967 1.00 95.12 74 VAL A CA 1
ATOM 577 C C . VAL A 1 74 ? -1.949 14.622 5.338 1.00 95.12 74 VAL A C 1
ATOM 579 O O . VAL A 1 74 ? -2.284 14.020 4.325 1.00 95.12 74 VAL A O 1
ATOM 582 N N . TYR A 1 75 ? -2.692 15.603 5.859 1.00 94.81 75 TYR A N 1
ATOM 583 C CA . TYR A 1 75 ? -4.013 15.965 5.340 1.00 94.81 75 TYR A CA 1
ATOM 584 C C . TYR A 1 75 ? -3.990 16.305 3.845 1.00 94.81 75 TYR A C 1
ATOM 586 O O . TYR A 1 75 ? -4.828 15.827 3.075 1.00 94.81 75 TYR A O 1
ATOM 594 N N . TRP A 1 76 ? -3.042 17.140 3.403 1.00 91.12 76 TRP A N 1
ATOM 595 C CA . TRP A 1 76 ? -3.040 17.589 2.012 1.00 91.12 76 TRP A CA 1
ATOM 596 C C . TRP A 1 76 ? -2.588 16.498 1.029 1.00 91.12 76 TRP A C 1
ATOM 598 O O . TRP A 1 76 ? -3.006 16.548 -0.134 1.00 91.12 76 TRP A O 1
ATOM 608 N N . ILE A 1 77 ? -1.772 15.542 1.486 1.00 94.31 77 ILE A N 1
ATOM 609 C CA . ILE A 1 77 ? -1.402 14.335 0.738 1.00 94.31 77 ILE A CA 1
ATOM 610 C C . ILE A 1 77 ? -2.588 13.372 0.699 1.00 94.31 77 ILE A C 1
ATOM 612 O O . ILE A 1 77 ? -2.995 12.972 -0.388 1.00 94.31 77 ILE A O 1
ATOM 616 N N . ALA A 1 78 ? -3.187 13.078 1.855 1.00 95.38 78 ALA A N 1
ATOM 617 C CA . ALA A 1 78 ? -4.303 12.149 2.010 1.00 95.38 78 ALA A CA 1
ATOM 618 C C . ALA A 1 78 ? -5.476 12.503 1.089 1.00 95.38 78 ALA A C 1
ATOM 620 O O . ALA A 1 78 ? -5.931 11.653 0.335 1.00 95.38 78 ALA A O 1
ATOM 621 N N . ARG A 1 79 ? -5.877 13.782 1.022 1.00 94.56 79 ARG A N 1
ATOM 622 C CA . ARG A 1 79 ? -6.972 14.241 0.136 1.00 94.56 79 ARG A CA 1
ATOM 623 C C . ARG A 1 79 ? -6.719 14.055 -1.367 1.00 94.56 79 ARG A C 1
ATOM 625 O O . ARG A 1 79 ? -7.593 14.367 -2.170 1.00 94.56 79 ARG A O 1
ATOM 632 N N . SER A 1 80 ? -5.494 13.704 -1.761 1.00 92.94 80 SER A N 1
ATOM 633 C CA . SER A 1 80 ? -5.158 13.416 -3.158 1.00 92.94 80 SER A CA 1
ATOM 634 C C . SER A 1 80 ? -5.524 11.983 -3.546 1.00 92.94 80 SER A C 1
ATOM 636 O O . SER A 1 80 ? -5.551 11.672 -4.734 1.00 92.94 80 SER A O 1
ATOM 638 N N . PHE A 1 81 ? -5.802 11.128 -2.561 1.00 93.88 81 PHE A N 1
ATOM 639 C CA . PHE A 1 81 ? -6.233 9.754 -2.752 1.00 93.88 81 PHE A CA 1
ATOM 640 C C . PHE A 1 81 ? -7.682 9.589 -2.270 1.00 93.88 81 PHE A C 1
ATOM 642 O O . PHE A 1 81 ? -8.074 10.195 -1.270 1.00 93.88 81 PHE A O 1
ATOM 649 N N . PRO A 1 82 ? -8.506 8.815 -2.994 1.00 92.00 82 PRO A N 1
ATOM 650 C CA . PRO A 1 82 ? -9.887 8.571 -2.595 1.00 92.00 82 PRO A CA 1
ATOM 651 C C . PRO A 1 82 ? -9.941 7.757 -1.294 1.00 92.00 82 PRO A C 1
ATOM 653 O O . PRO A 1 82 ? -9.079 6.919 -1.050 1.00 92.00 82 PRO A O 1
ATOM 656 N N . GLY A 1 83 ? -10.958 8.003 -0.465 1.00 92.06 83 GLY A N 1
ATOM 657 C CA . GLY A 1 83 ? -11.239 7.188 0.725 1.00 92.06 83 GLY A CA 1
ATOM 658 C C . GLY A 1 83 ? -10.361 7.450 1.955 1.00 92.06 83 GLY A C 1
ATOM 659 O O . GLY A 1 83 ? -10.560 6.785 2.967 1.00 92.06 83 GLY A O 1
ATOM 660 N N . LEU A 1 84 ? -9.424 8.408 1.909 1.00 96.31 84 LEU A N 1
ATOM 661 C CA . LEU A 1 84 ? -8.618 8.787 3.074 1.00 96.31 84 LEU A CA 1
ATOM 662 C C . LEU A 1 84 ? -9.185 9.997 3.826 1.00 96.31 84 LEU A C 1
ATOM 664 O O . LEU A 1 84 ? -9.567 11.011 3.238 1.00 96.31 84 LEU A O 1
ATOM 668 N N . ASP A 1 85 ? -9.165 9.907 5.151 1.00 95.19 85 ASP A N 1
ATOM 669 C CA . ASP A 1 85 ? -9.481 10.979 6.081 1.00 95.19 85 ASP A CA 1
ATOM 670 C C . ASP A 1 85 ? -8.303 11.951 6.280 1.00 95.19 85 ASP A C 1
ATOM 672 O O . ASP A 1 85 ? -7.226 11.830 5.689 1.00 95.19 85 ASP A O 1
ATOM 676 N N . SER A 1 86 ? -8.485 12.945 7.154 1.00 95.00 86 SER A N 1
ATOM 677 C CA . SER A 1 86 ? -7.448 13.946 7.417 1.00 95.00 86 SER A CA 1
ATOM 678 C C . SER A 1 86 ? -6.194 13.424 8.112 1.00 95.00 86 SER A C 1
ATOM 680 O O . SER A 1 86 ? -5.162 14.094 8.085 1.00 95.00 86 SER A O 1
ATOM 682 N N . SER A 1 87 ? -6.276 12.256 8.742 1.00 94.88 87 SER A N 1
ATOM 683 C CA . SER A 1 87 ? -5.139 11.550 9.326 1.00 94.88 87 SER A CA 1
ATOM 684 C C . SER A 1 87 ? -4.484 10.560 8.371 1.00 94.88 87 SER A C 1
ATOM 686 O O . SER A 1 87 ? -3.463 9.982 8.739 1.00 94.88 87 SER A O 1
ATOM 688 N N . GLY A 1 88 ? -5.014 10.380 7.159 1.00 95.25 88 GLY A N 1
ATOM 689 C CA . GLY A 1 88 ? -4.534 9.365 6.229 1.00 95.25 88 GLY A CA 1
ATOM 690 C C . GLY A 1 88 ? -4.957 7.946 6.613 1.00 95.25 88 GLY A C 1
ATOM 691 O O . GLY A 1 88 ? -4.269 7.001 6.235 1.00 95.25 88 GLY A O 1
ATOM 692 N N . CYS A 1 89 ? -6.037 7.803 7.385 1.00 97.00 89 CYS A N 1
ATOM 693 C CA . CYS A 1 89 ? -6.730 6.532 7.589 1.00 97.00 89 CYS A CA 1
ATOM 694 C C . CYS A 1 89 ? -7.914 6.440 6.624 1.00 97.00 89 CYS A C 1
ATOM 696 O O . CYS A 1 89 ? -8.383 7.456 6.123 1.00 97.00 89 CYS A O 1
ATOM 698 N N . GLY A 1 90 ? -8.422 5.244 6.372 1.00 95.56 90 GLY A N 1
ATOM 699 C CA . GLY A 1 90 ? -9.588 5.047 5.514 1.00 95.56 90 GLY A CA 1
ATOM 700 C C . GLY A 1 90 ? -10.252 3.715 5.800 1.00 95.56 90 GLY A C 1
ATOM 701 O O . GLY A 1 90 ? -9.550 2.753 6.105 1.00 95.56 90 GLY A O 1
ATOM 702 N N . ALA A 1 91 ? -11.571 3.666 5.686 1.00 95.06 91 ALA A N 1
ATOM 703 C CA . ALA A 1 91 ? -12.371 2.460 5.848 1.00 95.06 91 ALA A CA 1
ATOM 704 C C . ALA A 1 91 ? -13.366 2.360 4.690 1.00 95.06 91 ALA A C 1
ATOM 706 O O . ALA A 1 91 ? -13.906 3.380 4.251 1.00 95.06 91 ALA A O 1
ATOM 707 N N . PHE A 1 92 ? -13.535 1.160 4.143 1.00 93.31 92 PHE A N 1
ATOM 708 C CA . PHE A 1 92 ? -14.405 0.908 2.997 1.00 93.31 92 PHE A CA 1
ATOM 709 C C . PHE A 1 92 ? -14.731 -0.580 2.872 1.00 93.31 92 PHE A C 1
ATOM 711 O O . PHE A 1 92 ? -13.956 -1.427 3.313 1.00 93.31 92 PHE A O 1
ATOM 718 N N . ASP A 1 93 ? -15.828 -0.888 2.183 1.00 90.94 93 ASP A N 1
ATOM 719 C CA . ASP A 1 93 ? -16.275 -2.259 1.945 1.00 90.94 93 ASP A CA 1
ATOM 720 C C . ASP A 1 93 ? -16.302 -2.571 0.446 1.00 90.94 93 ASP A C 1
ATOM 722 O O . ASP A 1 93 ? -16.730 -1.748 -0.366 1.00 90.94 93 ASP A O 1
ATOM 726 N N . ILE A 1 94 ? -15.860 -3.775 0.081 1.00 88.44 94 ILE A N 1
ATOM 727 C CA . ILE A 1 94 ? -15.971 -4.333 -1.273 1.00 88.44 94 ILE A CA 1
ATOM 728 C C . ILE A 1 94 ? -16.561 -5.733 -1.144 1.00 88.44 94 ILE A C 1
ATOM 730 O O . ILE A 1 94 ? -15.991 -6.565 -0.444 1.00 88.44 94 ILE A O 1
ATOM 734 N N . ASP A 1 95 ? -17.700 -5.986 -1.792 1.00 84.31 95 ASP A N 1
ATOM 735 C CA . ASP A 1 95 ? -18.365 -7.298 -1.832 1.00 84.31 95 ASP A CA 1
ATOM 736 C C . ASP A 1 95 ? -18.458 -8.002 -0.464 1.00 84.31 95 ASP A C 1
ATOM 738 O O . ASP A 1 95 ? -18.124 -9.179 -0.315 1.00 84.31 95 ASP A O 1
ATOM 742 N N . ASN A 1 96 ? -18.928 -7.263 0.551 1.00 82.06 96 ASN A N 1
ATOM 743 C CA . ASN A 1 96 ? -19.081 -7.725 1.939 1.00 82.06 96 ASN A CA 1
ATOM 744 C C . ASN A 1 96 ? -17.756 -8.066 2.655 1.00 82.06 96 ASN A C 1
ATOM 746 O O . ASN A 1 96 ? -17.719 -8.822 3.628 1.00 82.06 96 ASN A O 1
ATOM 750 N N . VAL A 1 97 ? -16.643 -7.519 2.167 1.00 87.38 97 VAL A N 1
ATOM 751 C CA . VAL A 1 97 ? -15.348 -7.543 2.842 1.00 87.38 97 VAL A CA 1
ATOM 752 C C . VAL A 1 97 ? -15.015 -6.126 3.277 1.00 87.38 97 VAL A C 1
ATOM 754 O O . VAL A 1 97 ? -14.825 -5.248 2.437 1.00 87.38 97 VAL A O 1
ATOM 757 N N . SER A 1 98 ? -14.915 -5.933 4.589 1.00 91.44 98 SER A N 1
ATOM 758 C CA . SER A 1 98 ? -14.512 -4.658 5.171 1.00 91.44 98 SER A CA 1
ATOM 759 C C . SER A 1 98 ? -12.998 -4.507 5.196 1.00 91.44 98 SER A C 1
ATOM 761 O O . SER A 1 98 ? -12.271 -5.439 5.558 1.00 91.44 98 SER A O 1
ATOM 763 N N . PHE A 1 99 ? -12.521 -3.329 4.813 1.00 94.81 99 PHE A N 1
ATOM 764 C CA . PHE A 1 99 ? -11.117 -2.951 4.789 1.00 94.81 99 PHE A CA 1
ATOM 765 C C . PHE A 1 99 ? -10.896 -1.728 5.665 1.00 94.81 99 PHE A C 1
ATOM 767 O O . PHE A 1 99 ? -11.595 -0.725 5.552 1.00 94.81 99 PHE A O 1
ATOM 774 N N . VAL A 1 100 ? -9.843 -1.781 6.476 1.00 96.94 100 VAL A N 1
ATOM 775 C CA . VAL A 1 100 ? -9.395 -0.661 7.303 1.00 96.94 100 VAL A CA 1
ATOM 776 C C . VAL A 1 100 ? -7.942 -0.379 6.980 1.00 96.94 100 VAL A C 1
ATOM 778 O O . VAL A 1 100 ? -7.087 -1.255 7.051 1.00 96.94 100 VAL A O 1
ATOM 781 N N . SER A 1 101 ? -7.645 0.865 6.640 1.00 97.44 101 SER A N 1
ATOM 782 C CA . SER A 1 101 ? -6.299 1.363 6.395 1.00 97.44 101 SER A CA 1
ATOM 783 C C . SER A 1 101 ? -5.926 2.386 7.452 1.00 97.44 101 SER A C 1
ATOM 785 O O . SER A 1 101 ? -6.683 3.320 7.718 1.00 97.44 101 SER A O 1
ATOM 787 N N . LEU A 1 102 ? -4.756 2.214 8.063 1.00 97.38 102 LEU A N 1
ATOM 788 C CA . LEU A 1 102 ? -4.293 3.091 9.135 1.00 97.38 102 LEU A CA 1
ATOM 789 C C . LEU A 1 102 ? -2.999 3.797 8.740 1.00 97.38 102 LEU A C 1
ATOM 791 O O . LEU A 1 102 ? -2.125 3.225 8.081 1.00 97.38 102 LEU A O 1
ATOM 795 N N . ASN A 1 103 ? -2.836 5.028 9.223 1.00 96.31 103 ASN A N 1
ATOM 796 C CA . ASN A 1 103 ? -1.577 5.752 9.108 1.00 96.31 103 ASN A CA 1
ATOM 797 C C . ASN A 1 103 ? -0.525 5.147 10.051 1.00 96.31 103 ASN A C 1
ATOM 799 O O . ASN A 1 103 ? -0.357 5.544 11.207 1.00 96.31 103 ASN A O 1
ATOM 803 N N . ALA A 1 104 ? 0.203 4.172 9.515 1.00 94.69 104 ALA A N 1
ATOM 804 C CA . ALA A 1 104 ? 1.233 3.419 10.211 1.00 94.69 104 ALA A CA 1
ATOM 805 C C . ALA A 1 104 ? 2.391 4.304 10.719 1.00 94.69 104 ALA A C 1
ATOM 807 O O . ALA A 1 104 ? 2.939 4.048 11.790 1.00 94.69 104 ALA A O 1
ATOM 808 N N . VAL A 1 105 ? 2.725 5.390 10.011 1.00 93.81 105 VAL A N 1
ATOM 809 C CA . VAL A 1 105 ? 3.762 6.344 10.441 1.00 93.81 105 VAL A CA 1
ATOM 810 C C . VAL A 1 105 ? 3.357 7.022 11.753 1.00 93.81 105 VAL A C 1
ATOM 812 O O . VAL A 1 105 ? 4.159 7.132 12.680 1.00 93.81 105 VAL A O 1
ATOM 815 N N . ALA A 1 106 ? 2.094 7.439 11.869 1.00 94.06 106 ALA A N 1
ATOM 816 C CA . ALA A 1 106 ? 1.58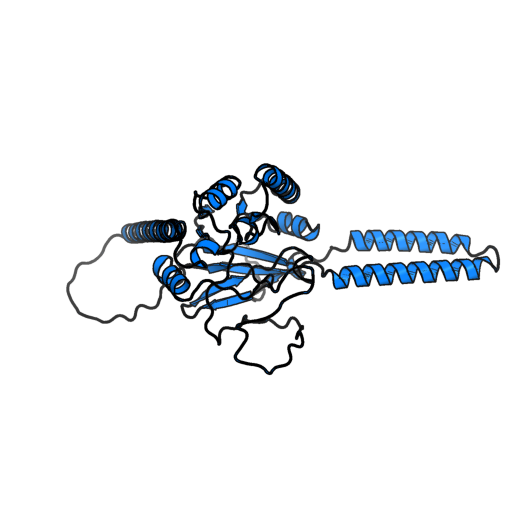6 8.059 13.089 1.00 94.06 106 ALA A CA 1
ATOM 817 C C . ALA A 1 106 ? 1.579 7.089 14.283 1.00 94.06 106 ALA A C 1
ATOM 819 O O . ALA A 1 106 ? 1.805 7.518 15.414 1.00 94.06 106 ALA A O 1
ATOM 820 N N . LEU A 1 107 ? 1.374 5.790 14.049 1.00 92.75 107 LEU A N 1
ATOM 821 C CA . LEU A 1 107 ? 1.472 4.761 15.090 1.00 92.75 107 LEU A CA 1
ATOM 822 C C . LEU A 1 107 ? 2.921 4.493 15.519 1.00 92.75 107 LEU A C 1
ATOM 824 O O . LEU A 1 107 ? 3.173 4.282 16.707 1.00 92.75 107 LEU A O 1
ATOM 828 N N . LEU A 1 108 ? 3.861 4.532 14.570 1.00 91.94 108 LEU A N 1
ATOM 829 C CA . LEU A 1 108 ? 5.292 4.332 14.805 1.00 91.94 108 LEU A CA 1
ATOM 830 C C . LEU A 1 108 ? 5.903 5.458 15.649 1.00 91.94 108 LEU A C 1
ATOM 832 O O . LEU A 1 108 ? 6.682 5.206 16.564 1.00 91.94 108 LEU A O 1
ATOM 836 N N . CYS A 1 109 ? 5.529 6.706 15.371 1.00 89.00 109 CYS A N 1
ATOM 837 C CA . CYS A 1 109 ? 6.195 7.893 15.910 1.00 89.00 109 CYS A CA 1
ATOM 838 C C . CYS A 1 109 ? 5.770 8.296 17.330 1.00 89.00 109 CYS A C 1
ATOM 840 O O . CYS A 1 109 ? 5.848 9.470 17.698 1.00 89.00 109 CYS A O 1
ATOM 842 N N . GLY A 1 110 ? 5.328 7.332 18.142 1.00 81.38 110 GLY A N 1
ATOM 843 C CA . GLY A 1 110 ? 4.969 7.553 19.540 1.00 81.38 110 GLY A CA 1
ATOM 844 C C . GLY A 1 110 ? 3.849 8.581 19.700 1.00 81.38 110 GLY A C 1
ATOM 845 O O . GLY A 1 110 ? 2.836 8.517 19.007 1.00 81.38 110 GLY A O 1
ATOM 846 N N . ASN A 1 111 ? 4.010 9.529 20.626 1.00 82.25 111 ASN A N 1
ATOM 847 C CA . ASN A 1 111 ? 2.969 10.508 20.927 1.00 82.25 111 ASN A CA 1
ATOM 848 C C . ASN A 1 111 ? 2.969 11.669 19.918 1.00 82.25 111 ASN A C 1
ATOM 850 O O . ASN A 1 111 ? 3.878 12.498 19.905 1.00 82.25 111 ASN A O 1
ATOM 854 N N . ASN A 1 112 ? 1.929 11.748 19.090 1.00 88.12 112 ASN A N 1
ATOM 855 C CA . ASN A 1 112 ? 1.732 12.824 18.124 1.00 88.12 112 ASN A CA 1
ATOM 856 C C . ASN A 1 112 ? 0.234 13.111 17.932 1.00 88.12 112 ASN A C 1
ATOM 858 O O . ASN A 1 112 ? -0.616 12.291 18.267 1.00 88.12 112 ASN A O 1
ATOM 862 N N . LYS A 1 113 ? -0.101 14.281 17.371 1.00 87.44 113 LYS A N 1
ATOM 863 C CA . LYS A 1 113 ? -1.502 14.712 17.196 1.00 87.44 113 LYS A CA 1
ATOM 864 C C . LYS A 1 113 ? -2.317 13.783 16.292 1.00 87.44 113 LYS A C 1
ATOM 866 O O . LYS A 1 113 ? -3.525 13.689 16.468 1.00 87.44 113 LYS A O 1
ATOM 871 N N . LEU A 1 114 ? -1.668 13.129 15.328 1.00 92.56 114 LEU A N 1
ATOM 872 C CA . LEU A 1 114 ? -2.335 12.227 14.392 1.00 92.56 114 LEU A CA 1
ATOM 873 C C . LEU A 1 114 ? -2.660 10.883 15.036 1.00 92.56 114 LEU A C 1
ATOM 875 O O . LEU A 1 114 ? -3.682 10.302 14.693 1.00 92.56 114 LEU A O 1
ATOM 879 N N . ARG A 1 115 ? -1.847 10.421 15.994 1.00 92.75 115 ARG A N 1
ATOM 880 C CA . ARG A 1 115 ? -2.062 9.159 16.709 1.00 92.75 115 ARG A CA 1
ATOM 881 C C . ARG A 1 115 ? -3.469 9.057 17.288 1.00 92.75 115 ARG A C 1
ATOM 883 O O . ARG A 1 115 ? -4.115 8.041 17.080 1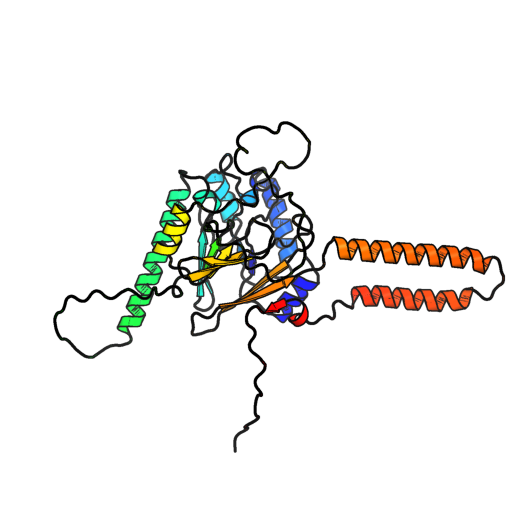.00 92.75 115 ARG A O 1
ATOM 890 N N . PHE A 1 116 ? -3.959 10.115 17.933 1.00 91.56 116 PHE A N 1
ATOM 891 C CA . PHE A 1 116 ? -5.318 10.135 18.480 1.00 91.56 116 PHE A CA 1
ATOM 892 C C . PHE A 1 116 ? -6.386 9.935 17.394 1.00 91.56 116 PHE A C 1
ATOM 894 O O . PHE A 1 116 ? -7.363 9.225 17.609 1.00 91.56 116 PHE A O 1
ATOM 901 N N . SER A 1 117 ? -6.198 10.524 16.210 1.00 92.31 117 SER A N 1
ATOM 902 C CA . SER A 1 117 ? -7.105 10.311 15.078 1.00 92.31 117 SER A CA 1
ATOM 903 C C . SER A 1 117 ? -7.043 8.875 14.553 1.00 92.31 117 SER A C 1
ATOM 905 O O . SER A 1 117 ? -8.084 8.321 14.219 1.00 92.31 117 SER A O 1
ATOM 907 N N . VAL A 1 118 ? -5.856 8.254 14.534 1.00 93.94 118 VAL A N 1
ATOM 908 C CA . VAL A 1 118 ? -5.708 6.837 14.157 1.00 93.94 118 VAL A CA 1
ATOM 909 C C . VAL A 1 118 ? -6.382 5.920 15.179 1.00 93.94 118 VAL A C 1
ATOM 911 O O . VAL A 1 118 ? -7.128 5.029 14.793 1.00 93.94 118 VAL A O 1
ATOM 914 N N . GLU A 1 119 ? -6.166 6.146 16.476 1.00 93.31 119 GLU A N 1
ATOM 915 C CA . GLU A 1 119 ? -6.826 5.390 17.552 1.00 93.31 119 GLU A CA 1
ATOM 916 C C . GLU A 1 119 ? -8.348 5.558 17.476 1.00 93.31 119 GLU A C 1
ATOM 918 O O . GLU A 1 119 ? -9.087 4.583 17.544 1.00 93.31 119 GLU A O 1
ATOM 923 N N . LYS A 1 120 ? -8.833 6.775 17.207 1.00 91.62 120 LYS A N 1
ATOM 924 C CA . LYS A 1 120 ? -10.255 7.012 16.950 1.00 91.62 120 LYS A CA 1
ATOM 925 C C . LYS A 1 120 ? -10.764 6.210 15.749 1.00 91.62 120 LYS A C 1
ATOM 927 O O . LYS A 1 120 ? -11.843 5.641 15.847 1.00 91.62 120 LYS A O 1
ATOM 932 N N . ALA A 1 121 ? -10.028 6.165 14.636 1.00 92.06 121 ALA A N 1
ATOM 933 C CA . ALA A 1 121 ? -10.418 5.367 13.472 1.00 92.06 121 ALA A CA 1
ATOM 934 C C . ALA A 1 121 ? -10.521 3.875 13.830 1.00 92.06 121 ALA A C 1
ATOM 936 O O . ALA A 1 121 ? -11.502 3.230 13.482 1.00 92.06 121 ALA A O 1
ATOM 937 N N . VAL A 1 122 ? -9.570 3.353 14.611 1.00 92.75 122 VAL A N 1
ATOM 938 C CA . VAL A 1 122 ? -9.606 1.974 15.122 1.00 92.75 122 VAL A CA 1
ATOM 939 C C . VAL A 1 122 ? -10.856 1.711 15.971 1.00 92.75 122 VAL A C 1
ATOM 941 O O . VAL A 1 122 ? -11.534 0.706 15.767 1.00 92.75 122 VAL A O 1
ATOM 944 N N . GLU A 1 123 ? -11.194 2.608 16.898 1.00 90.81 123 GLU A N 1
ATOM 945 C CA . GLU A 1 123 ? -12.375 2.440 17.757 1.00 90.81 123 GLU A CA 1
ATOM 946 C C . GLU A 1 123 ? -13.700 2.529 16.987 1.00 90.81 123 GLU A C 1
ATOM 948 O O . GLU A 1 123 ? -14.644 1.803 17.300 1.00 90.81 123 GLU A O 1
ATOM 953 N N . MET A 1 124 ? -13.790 3.389 15.969 1.00 86.62 124 MET A N 1
ATOM 954 C CA . MET A 1 124 ? -15.001 3.502 15.146 1.00 86.62 124 MET A CA 1
ATOM 955 C C . MET A 1 124 ? -15.296 2.196 14.399 1.00 86.62 124 MET A C 1
ATOM 957 O O . MET A 1 124 ? -16.431 1.720 14.425 1.00 86.62 124 MET A O 1
ATOM 961 N N . GLU A 1 125 ? -14.269 1.585 13.809 1.00 86.12 125 GLU A N 1
ATOM 962 C CA . GLU A 1 125 ? -14.397 0.321 13.071 1.00 86.12 125 GLU A CA 1
ATOM 963 C C . GLU A 1 125 ? -14.641 -0.870 13.998 1.00 86.12 125 GLU A C 1
ATOM 965 O O . GLU A 1 125 ? -15.410 -1.780 13.680 1.00 86.12 125 GLU A O 1
ATOM 970 N N . ARG A 1 126 ? -14.063 -0.834 15.205 1.00 79.75 126 ARG A N 1
ATOM 971 C CA . ARG A 1 126 ? -14.405 -1.788 16.259 1.00 79.75 126 ARG A CA 1
ATOM 972 C C . ARG A 1 126 ? -15.905 -1.751 16.553 1.00 79.75 126 ARG A C 1
ATOM 974 O O . ARG A 1 126 ? -16.525 -2.804 16.595 1.00 79.75 126 ARG A O 1
ATOM 981 N N . ILE A 1 127 ? -16.496 -0.575 16.760 1.00 69.25 127 ILE A N 1
ATOM 982 C CA . ILE A 1 127 ? -17.928 -0.466 17.084 1.00 69.25 127 ILE A CA 1
ATOM 983 C C . ILE A 1 127 ? -18.799 -0.954 15.918 1.00 69.25 127 ILE A C 1
ATOM 985 O O . ILE A 1 127 ? -19.751 -1.698 16.156 1.00 69.25 127 ILE A O 1
ATOM 989 N N . GLY A 1 128 ? -18.455 -0.594 14.676 1.00 66.25 128 GLY A N 1
ATOM 990 C CA . GLY A 1 128 ? -19.180 -1.040 13.479 1.00 66.25 128 GLY A CA 1
ATOM 991 C C . GLY A 1 128 ? -19.284 -2.565 13.391 1.00 66.25 128 GLY A C 1
ATOM 992 O O . GLY A 1 128 ? -20.383 -3.106 13.276 1.00 66.25 128 GLY A O 1
ATOM 993 N N . SER A 1 129 ? -18.162 -3.261 13.592 1.00 61.12 129 SER A N 1
ATOM 994 C CA . SER A 1 129 ? -18.108 -4.728 13.563 1.00 61.12 129 SER A CA 1
ATOM 995 C C . SER A 1 129 ? -18.966 -5.398 14.651 1.00 61.12 129 SER A C 1
ATOM 997 O O . SER A 1 129 ? -19.573 -6.446 14.413 1.00 61.12 129 SER A O 1
ATOM 999 N N . TRP A 1 130 ? -19.064 -4.804 15.846 1.00 58.75 130 TRP A N 1
ATOM 1000 C CA . TRP A 1 130 ? -19.897 -5.352 16.927 1.00 58.75 130 TRP A CA 1
ATOM 1001 C C . TRP A 1 130 ? -21.390 -5.201 16.620 1.00 58.75 130 TRP A C 1
ATOM 1003 O O . TRP A 1 130 ? -22.150 -6.140 16.840 1.00 58.75 130 TRP A O 1
ATOM 1013 N N . MET A 1 131 ? -21.802 -4.063 16.053 1.00 57.53 131 MET A N 1
ATOM 1014 C CA . MET A 1 131 ? -23.200 -3.827 15.673 1.00 57.53 131 MET A CA 1
ATOM 1015 C C . MET A 1 131 ? -23.673 -4.749 14.539 1.00 57.53 131 MET A C 1
ATOM 1017 O O . MET A 1 131 ? -24.851 -5.096 14.484 1.00 57.53 131 MET A O 1
ATOM 1021 N N . GLU A 1 132 ? -22.784 -5.145 13.626 1.00 58.66 132 GLU A N 1
ATOM 1022 C CA . GLU A 1 132 ? -23.093 -6.132 12.581 1.00 58.66 132 GLU A CA 1
ATOM 1023 C C . GLU A 1 132 ? -23.234 -7.545 13.153 1.00 58.66 132 GLU A C 1
ATOM 1025 O O . GLU A 1 132 ? -24.187 -8.248 12.824 1.00 58.66 132 GLU A O 1
ATOM 1030 N N . THR A 1 133 ? -22.355 -7.919 14.086 1.00 58.16 133 THR A N 1
ATOM 1031 C CA . THR A 1 133 ? -22.407 -9.227 14.760 1.00 58.16 133 THR A CA 1
ATOM 1032 C C . THR A 1 133 ? -23.691 -9.396 15.584 1.00 58.16 133 THR A C 1
ATOM 1034 O O . THR A 1 133 ? -24.278 -10.477 15.608 1.00 58.16 133 THR A O 1
ATOM 1037 N N . GLU A 1 134 ? -24.163 -8.333 16.244 1.00 57.03 134 GLU A N 1
ATOM 1038 C CA . GLU A 1 134 ? -25.428 -8.361 16.994 1.00 57.03 134 GLU A CA 1
ATOM 1039 C C . GLU A 1 134 ? -26.647 -8.530 16.073 1.00 57.03 134 GLU A C 1
ATOM 1041 O O . GLU A 1 134 ? -27.571 -9.268 16.413 1.00 57.03 134 GLU A O 1
ATOM 1046 N N . LYS A 1 135 ? -26.632 -7.931 14.875 1.00 54.09 135 LYS A N 1
ATOM 1047 C CA . LYS A 1 135 ? -27.707 -8.112 13.884 1.00 54.09 135 LYS A CA 1
ATOM 1048 C C . LYS A 1 135 ? -27.761 -9.528 13.312 1.00 54.09 135 LYS A C 1
ATOM 1050 O O . LYS A 1 135 ? -28.856 -10.023 13.069 1.00 54.09 135 LYS A O 1
ATOM 1055 N N . GLU A 1 136 ? -26.616 -10.185 13.115 1.00 51.91 136 GLU A N 1
ATOM 1056 C CA . GLU A 1 136 ? -26.577 -11.590 12.677 1.00 51.91 136 GLU A CA 1
ATOM 1057 C C . GLU A 1 136 ? -27.085 -12.559 13.761 1.00 51.91 136 GLU A C 1
ATOM 1059 O O . GLU A 1 136 ? -27.648 -13.605 13.438 1.00 51.91 136 GLU A O 1
ATOM 1064 N N . MET A 1 137 ? -26.935 -12.213 15.047 1.00 50.41 137 MET A N 1
ATOM 1065 C CA . MET A 1 137 ? -27.483 -13.001 16.160 1.00 50.41 137 MET A CA 1
ATOM 1066 C C . MET A 1 137 ? -28.997 -12.823 16.355 1.00 50.41 137 MET A C 1
ATOM 1068 O O . MET A 1 137 ? -29.650 -13.774 16.782 1.00 50.41 137 MET A O 1
ATOM 1072 N N . ASP A 1 138 ? -29.562 -11.659 16.023 1.00 43.88 138 ASP A N 1
ATOM 1073 C CA . ASP A 1 138 ? -31.009 -11.402 16.127 1.00 43.88 138 ASP A CA 1
ATOM 1074 C C . ASP A 1 138 ? -31.835 -12.031 14.981 1.00 43.88 138 ASP A C 1
ATOM 1076 O O . ASP A 1 138 ? -33.038 -12.238 15.142 1.00 43.88 138 ASP A O 1
ATOM 1080 N N . ASP A 1 139 ? -31.217 -12.389 13.846 1.00 42.16 139 ASP A N 1
ATOM 1081 C CA . ASP A 1 139 ? -31.893 -13.056 12.712 1.00 42.16 139 ASP A CA 1
ATOM 1082 C C . ASP A 1 139 ? -32.134 -14.565 12.957 1.00 42.16 139 ASP A C 1
ATOM 1084 O O . ASP A 1 139 ? -33.015 -15.179 12.356 1.00 42.16 139 ASP A O 1
ATOM 1088 N N . TYR A 1 140 ? -31.425 -15.166 13.922 1.00 44.84 140 TYR A N 1
ATOM 1089 C CA . TYR A 1 140 ? -31.671 -16.530 14.413 1.00 44.84 140 TYR A CA 1
ATOM 1090 C C . TYR A 1 140 ? -32.502 -16.514 15.707 1.00 44.84 140 TYR A C 1
ATOM 1092 O O . TYR A 1 140 ? -32.069 -16.933 16.782 1.00 44.84 140 TYR A O 1
ATOM 1100 N N . GLY A 1 141 ? -33.733 -16.017 15.610 1.00 42.34 141 GLY A N 1
ATOM 1101 C CA . GLY A 1 141 ? -34.678 -16.004 16.723 1.00 42.34 141 GLY A CA 1
ATOM 1102 C C . GLY A 1 141 ? -35.271 -17.381 17.072 1.00 42.34 141 GLY A C 1
ATOM 1103 O O . GLY A 1 141 ? -35.938 -18.001 16.251 1.00 42.34 141 GLY A O 1
ATOM 1104 N N . GLU A 1 142 ? -35.123 -17.748 18.355 1.00 37.81 142 GLU A N 1
ATOM 1105 C CA . GLU A 1 142 ? -36.130 -18.393 19.231 1.00 37.81 142 GLU A CA 1
ATOM 1106 C C . GLU A 1 142 ? -35.970 -19.885 19.636 1.00 37.81 142 GLU A C 1
ATOM 1108 O O . GLU A 1 142 ? -36.406 -20.793 18.940 1.00 37.81 142 GLU A O 1
ATOM 1113 N N . PHE A 1 143 ? -35.402 -20.102 20.841 1.00 32.78 143 PHE A N 1
ATOM 1114 C CA . PHE A 1 143 ? -35.775 -21.016 21.964 1.00 32.78 143 PHE A CA 1
ATOM 1115 C C . PHE A 1 143 ? -34.500 -21.193 22.833 1.00 32.78 143 PHE A C 1
ATOM 1117 O O . PHE A 1 143 ? -33.463 -21.578 22.319 1.00 32.78 143 PHE A O 1
ATOM 1124 N N . THR A 1 144 ? -34.391 -20.970 24.147 1.00 32.41 144 THR A N 1
ATOM 1125 C CA . THR A 1 144 ? -35.327 -21.009 25.277 1.00 32.41 144 THR A CA 1
ATOM 1126 C C . THR A 1 144 ? -34.642 -20.327 26.478 1.00 32.41 144 THR A C 1
ATOM 1128 O O . THR A 1 144 ? -33.429 -20.443 26.647 1.00 32.41 144 THR A O 1
ATOM 1131 N N . LYS A 1 145 ? -35.409 -19.675 27.361 1.00 39.06 145 LYS A N 1
ATOM 1132 C CA . LYS A 1 145 ? -34.957 -19.243 28.700 1.00 39.06 145 LYS A CA 1
ATOM 1133 C C . LYS A 1 145 ? -34.579 -20.452 29.569 1.00 39.06 145 LYS A C 1
ATOM 1135 O O . LYS A 1 145 ? -35.425 -21.325 29.719 1.00 39.06 145 LYS A O 1
ATOM 1140 N N . MET A 1 146 ? -33.424 -20.428 30.241 1.00 29.36 146 MET A N 1
ATOM 1141 C CA . MET A 1 146 ? -33.275 -20.862 31.644 1.00 29.36 146 MET A CA 1
ATOM 1142 C C . MET A 1 146 ? -31.908 -20.429 32.211 1.00 29.36 146 MET A C 1
ATOM 1144 O O . MET A 1 146 ? -30.918 -20.309 31.503 1.00 29.36 146 MET A O 1
ATOM 1148 N N . SER A 1 147 ? -31.934 -20.167 33.508 1.00 31.98 147 SER A N 1
ATOM 1149 C CA . SER A 1 147 ? -30.964 -19.599 34.443 1.00 31.98 147 SER A CA 1
ATOM 1150 C C . SER A 1 147 ? -29.590 -20.276 34.605 1.00 31.98 147 SER A C 1
ATOM 1152 O O . SER A 1 147 ? -29.492 -21.495 34.547 1.00 31.98 147 SER A O 1
ATOM 1154 N N . ASP A 1 148 ? -28.625 -19.439 35.013 1.00 34.00 148 ASP A N 1
ATOM 1155 C CA . ASP A 1 148 ? -27.599 -19.658 36.055 1.00 34.00 148 ASP A CA 1
ATOM 1156 C C . ASP A 1 148 ? -26.553 -20.777 35.862 1.00 34.00 148 ASP A C 1
ATOM 1158 O O . ASP A 1 148 ? -26.867 -21.958 35.956 1.00 34.00 148 ASP A O 1
ATOM 1162 N N . ALA A 1 149 ? -25.283 -20.385 35.675 1.00 28.95 149 ALA A N 1
ATOM 1163 C CA . ALA A 1 149 ? -24.119 -20.988 36.342 1.00 28.95 149 ALA A CA 1
ATOM 1164 C C . ALA A 1 149 ? -22.800 -20.356 35.863 1.00 28.95 149 ALA A C 1
ATOM 1166 O O . ALA A 1 149 ? -22.456 -20.358 34.681 1.00 28.95 149 ALA A O 1
ATOM 1167 N N . PHE A 1 150 ? -22.022 -19.884 36.837 1.00 36.12 150 PHE A N 1
ATOM 1168 C CA . PHE A 1 150 ? -20.582 -19.654 36.762 1.00 36.12 150 PHE A CA 1
ATOM 1169 C C . PHE A 1 150 ? -19.864 -20.794 36.014 1.00 36.12 150 PHE A C 1
ATOM 1171 O O . PHE A 1 150 ? -19.841 -21.935 36.472 1.00 36.12 150 PHE A O 1
ATOM 1178 N N . GLY A 1 151 ? -19.219 -20.472 34.893 1.00 27.09 151 GLY A N 1
ATOM 1179 C CA . GLY A 1 151 ? -18.445 -21.432 34.115 1.00 27.09 151 GLY A CA 1
ATOM 1180 C C . GLY A 1 151 ? -17.431 -20.725 33.233 1.00 27.09 151 GLY A C 1
ATOM 1181 O O . GLY A 1 151 ? -17.752 -20.275 32.140 1.00 27.09 151 GLY A O 1
ATOM 1182 N N . ARG A 1 152 ? -16.197 -20.632 33.734 1.00 41.91 152 ARG A N 1
ATOM 1183 C CA . ARG A 1 152 ? -14.973 -20.292 33.001 1.00 41.91 152 ARG A CA 1
ATOM 1184 C C . ARG A 1 152 ? -14.960 -21.009 31.645 1.00 41.91 152 ARG A C 1
ATOM 1186 O O . ARG A 1 152 ? -14.629 -22.189 31.581 1.00 41.91 152 ARG A O 1
ATOM 1193 N N . ARG A 1 153 ? -15.307 -20.299 30.574 1.00 28.94 153 ARG A N 1
ATOM 1194 C CA . ARG A 1 153 ? -15.080 -20.749 29.202 1.00 28.94 153 ARG A CA 1
ATOM 1195 C C . ARG A 1 153 ? -13.823 -20.044 28.720 1.00 28.94 153 ARG A C 1
ATOM 1197 O O . ARG A 1 153 ? -13.796 -18.822 28.601 1.00 28.94 153 ARG A O 1
ATOM 1204 N N . GLU A 1 154 ? -12.758 -20.817 28.536 1.00 36.31 154 GLU A N 1
ATOM 1205 C CA . GLU A 1 154 ? -11.635 -20.409 27.701 1.00 36.31 154 GLU A CA 1
ATOM 1206 C C . GLU A 1 154 ? -12.219 -19.977 26.359 1.00 36.31 154 GLU A C 1
ATOM 1208 O O . GLU A 1 154 ? -12.803 -20.781 25.630 1.00 36.31 154 GLU A O 1
ATOM 1213 N N . ASN A 1 155 ? -12.146 -18.679 26.078 1.00 34.72 155 ASN A N 1
ATOM 1214 C CA . ASN A 1 155 ? -12.541 -18.152 24.789 1.00 34.72 155 ASN A CA 1
ATOM 1215 C C . ASN A 1 155 ? -11.540 -18.696 23.773 1.00 34.72 155 ASN A C 1
ATOM 1217 O O . ASN A 1 155 ? -10.433 -18.174 23.648 1.00 34.72 155 ASN A O 1
ATOM 1221 N N . ALA A 1 156 ? -11.932 -19.755 23.065 1.00 34.25 156 ALA A N 1
ATOM 1222 C CA . ALA A 1 156 ? -11.372 -20.066 21.765 1.00 34.25 156 ALA A CA 1
ATOM 1223 C C . ALA A 1 156 ? -11.428 -18.768 20.950 1.00 34.25 156 ALA A C 1
ATOM 1225 O O . ALA A 1 156 ? -12.502 -18.239 20.656 1.00 34.25 156 ALA A O 1
ATOM 1226 N N . VAL A 1 157 ? -10.252 -18.188 20.725 1.00 39.50 157 VAL A N 1
ATOM 1227 C CA . VAL A 1 157 ? -10.075 -16.875 20.120 1.00 39.50 157 VAL A CA 1
ATOM 1228 C C . VAL A 1 157 ? -10.708 -16.921 18.734 1.00 39.50 157 VAL A C 1
ATOM 1230 O O . VAL A 1 157 ? -10.215 -17.600 17.838 1.00 39.50 157 VAL A O 1
ATOM 1233 N N . SER A 1 158 ? -11.828 -16.221 18.560 1.00 41.09 158 SER A N 1
ATOM 1234 C CA . SER A 1 158 ? -12.421 -15.976 17.244 1.00 41.09 158 SER A CA 1
ATOM 1235 C C . SER A 1 158 ? -11.587 -14.916 16.516 1.00 41.09 158 SER A C 1
ATOM 1237 O O . SER A 1 158 ? -12.027 -13.785 16.326 1.00 41.09 158 SER A O 1
ATOM 1239 N N . SER A 1 159 ? -10.339 -15.254 16.188 1.00 45.94 159 SER A N 1
ATOM 1240 C CA . SER A 1 159 ? -9.543 -14.527 15.197 1.00 45.94 159 SER A CA 1
ATOM 1241 C C . SER A 1 159 ? -10.157 -14.835 13.829 1.00 45.94 159 SER A C 1
ATOM 1243 O O . SER A 1 159 ? -10.368 -16.007 13.516 1.00 45.94 159 SER A O 1
ATOM 1245 N N . GLY A 1 160 ? -10.488 -13.820 13.024 1.00 56.16 160 GLY A N 1
ATOM 1246 C CA . GLY A 1 160 ? -10.929 -14.050 11.638 1.00 56.16 160 GLY A CA 1
ATOM 1247 C C . GLY A 1 160 ? -12.225 -13.387 11.174 1.00 56.16 160 GLY A C 1
ATOM 1248 O O . GLY A 1 160 ? -12.521 -13.493 9.989 1.00 56.16 160 GLY A O 1
ATOM 1249 N N . LEU A 1 161 ? -12.988 -12.717 12.045 1.00 69.69 161 LEU A N 1
ATOM 1250 C CA . LEU A 1 161 ? -14.229 -12.026 11.644 1.00 69.69 161 LEU A CA 1
ATOM 1251 C C . LEU A 1 161 ? -14.037 -10.524 11.382 1.00 69.69 161 LEU A C 1
ATOM 1253 O O . LEU A 1 161 ? -14.812 -9.940 10.629 1.00 69.69 161 LEU A O 1
ATOM 1257 N N . GLY A 1 162 ? -12.983 -9.914 11.933 1.00 86.44 162 GLY A N 1
ATOM 1258 C CA . GLY A 1 162 ? -12.697 -8.489 11.765 1.00 86.44 162 GLY A CA 1
ATOM 1259 C C . GLY A 1 162 ? -12.279 -8.095 10.341 1.00 86.44 162 GLY A C 1
ATOM 1260 O O . GLY A 1 162 ? -12.139 -8.959 9.465 1.00 86.44 162 GLY A O 1
ATOM 1261 N N . PRO A 1 163 ? -12.048 -6.796 10.093 1.00 92.69 163 PRO A N 1
ATOM 1262 C CA . PRO A 1 163 ? -11.732 -6.280 8.767 1.00 92.69 163 PRO A CA 1
ATOM 1263 C C . PRO A 1 163 ? -10.366 -6.761 8.258 1.00 92.69 163 PRO A C 1
ATOM 1265 O O . PRO A 1 163 ? -9.518 -7.269 9.000 1.00 92.69 163 PRO A O 1
ATOM 1268 N N . VAL A 1 164 ? -10.139 -6.577 6.961 1.00 95.12 164 VAL A N 1
ATOM 1269 C CA . VAL A 1 164 ? -8.818 -6.662 6.340 1.00 95.12 164 VAL A CA 1
ATOM 1270 C C . VAL A 1 164 ? -8.041 -5.402 6.701 1.00 95.12 164 VAL A C 1
ATOM 1272 O O . VAL A 1 164 ? -8.444 -4.294 6.353 1.00 95.12 164 VAL A O 1
ATOM 1275 N N . LEU A 1 165 ? -6.912 -5.560 7.386 1.00 97.12 165 LEU A N 1
ATOM 1276 C CA . LEU A 1 165 ? -6.104 -4.427 7.824 1.00 97.12 165 LEU A CA 1
ATOM 1277 C C . LEU A 1 165 ? -5.006 -4.107 6.805 1.00 97.12 165 LEU A C 1
ATOM 1279 O O . LEU A 1 165 ? -4.229 -4.982 6.428 1.00 97.12 165 LEU A O 1
ATOM 1283 N N . LEU A 1 166 ? -4.907 -2.843 6.406 1.00 98.25 166 LEU A N 1
ATOM 1284 C CA . LEU A 1 166 ? -3.916 -2.326 5.468 1.00 98.25 166 LEU A CA 1
ATOM 1285 C C . LEU A 1 166 ? -2.978 -1.341 6.179 1.00 98.25 166 LEU A C 1
ATOM 1287 O O . LEU A 1 166 ? -3.408 -0.314 6.711 1.00 98.25 166 LEU A O 1
ATOM 1291 N N . LEU A 1 167 ? -1.681 -1.637 6.169 1.00 97.12 167 LEU A N 1
ATOM 1292 C CA . LEU A 1 167 ? -0.640 -0.836 6.814 1.00 97.12 167 LEU A CA 1
ATOM 1293 C C . LEU A 1 167 ? 0.556 -0.662 5.882 1.00 97.12 167 LEU A C 1
ATOM 1295 O O . LEU A 1 167 ? 0.860 -1.532 5.078 1.00 97.12 167 LEU A O 1
ATOM 1299 N N . HIS A 1 168 ? 1.286 0.443 6.003 1.00 96.69 168 HIS A N 1
ATOM 1300 C CA . HIS A 1 168 ? 2.569 0.550 5.309 1.00 96.69 168 HIS A CA 1
ATOM 1301 C C . HIS A 1 168 ? 3.686 -0.179 6.072 1.00 96.69 168 HIS A C 1
ATOM 1303 O O . HIS A 1 168 ? 4.415 -0.970 5.482 1.00 96.69 168 HIS A O 1
ATOM 1309 N N . PHE A 1 169 ? 3.783 0.013 7.393 1.00 95.75 169 PHE A N 1
ATOM 1310 C CA . PHE A 1 169 ? 4.764 -0.688 8.229 1.00 95.75 169 PHE A CA 1
ATOM 1311 C C . PHE A 1 169 ? 4.240 -2.050 8.700 1.00 95.75 169 PHE A C 1
ATOM 1313 O O . PHE A 1 169 ? 3.074 -2.133 9.096 1.00 95.75 169 PHE A O 1
ATOM 1320 N N . PRO A 1 170 ? 5.088 -3.093 8.732 1.00 95.06 170 PRO A N 1
ATOM 1321 C CA . PRO A 1 170 ? 4.732 -4.365 9.337 1.00 95.06 170 PRO A CA 1
ATOM 1322 C C . PRO A 1 170 ? 4.450 -4.233 10.829 1.00 95.06 170 PRO A C 1
ATOM 1324 O O . PRO A 1 170 ? 5.005 -3.368 11.513 1.00 95.06 170 PRO A O 1
ATOM 1327 N N . LEU A 1 171 ? 3.612 -5.128 11.339 1.00 94.56 171 LEU A N 1
ATOM 1328 C CA . LEU A 1 171 ? 3.349 -5.234 12.771 1.00 94.56 171 LEU A CA 1
ATOM 1329 C C . LEU A 1 171 ? 4.558 -5.812 13.520 1.00 94.56 171 LEU A C 1
ATOM 1331 O O . LEU A 1 171 ? 5.430 -6.456 12.929 1.00 94.56 171 LEU A O 1
ATOM 1335 N N . HIS A 1 172 ? 4.627 -5.570 14.832 1.00 92.81 172 HIS A N 1
ATOM 1336 C CA . HIS A 1 172 ? 5.706 -6.110 15.654 1.00 92.81 172 HIS A CA 1
ATOM 1337 C C . HIS A 1 172 ? 5.735 -7.639 15.584 1.00 92.81 172 HIS A C 1
ATOM 1339 O O . HIS A 1 172 ? 4.708 -8.294 15.748 1.00 92.81 172 HIS A O 1
ATOM 1345 N N . ARG A 1 173 ? 6.932 -8.208 15.423 1.00 87.88 173 ARG A N 1
ATOM 1346 C CA . ARG A 1 173 ? 7.160 -9.656 15.461 1.00 87.88 173 ARG A CA 1
ATOM 1347 C C . ARG A 1 173 ? 7.986 -10.001 16.687 1.00 87.88 173 ARG A C 1
ATOM 1349 O O . ARG A 1 173 ? 9.042 -9.412 16.910 1.00 87.88 173 ARG A O 1
ATOM 1356 N N . ALA A 1 174 ? 7.542 -10.995 17.452 1.00 74.69 174 ALA A N 1
ATOM 1357 C CA . ALA A 1 174 ? 8.369 -11.559 18.512 1.00 74.69 174 ALA A CA 1
ATOM 1358 C C . ALA A 1 174 ? 9.658 -12.153 17.909 1.00 74.69 174 ALA A C 1
ATOM 1360 O O . ALA A 1 174 ? 9.636 -12.696 16.806 1.00 74.69 174 ALA A O 1
ATOM 1361 N N . ALA A 1 175 ? 10.775 -12.088 18.638 1.00 57.25 175 ALA A N 1
ATOM 1362 C CA . ALA A 1 175 ? 12.128 -12.381 18.138 1.00 57.25 175 ALA A CA 1
ATOM 1363 C C . ALA A 1 175 ? 12.333 -13.767 17.476 1.00 57.25 175 ALA A C 1
ATOM 1365 O O . ALA A 1 175 ? 13.295 -13.948 16.736 1.00 57.25 175 ALA A O 1
ATOM 1366 N N . ASN A 1 176 ? 11.430 -14.730 17.693 1.00 52.38 176 ASN A N 1
ATOM 1367 C CA . ASN A 1 176 ? 11.473 -16.068 17.084 1.00 52.38 176 ASN A CA 1
ATOM 1368 C C . ASN A 1 176 ? 10.562 -16.224 15.846 1.00 52.38 176 ASN A C 1
ATOM 1370 O O . ASN A 1 176 ? 10.484 -17.304 15.266 1.00 52.38 176 ASN A O 1
ATOM 1374 N N . GLY A 1 177 ? 9.858 -15.165 15.442 1.00 53.03 177 GLY A N 1
ATOM 1375 C CA . GLY A 1 177 ? 8.859 -15.151 14.375 1.00 53.03 177 GLY A CA 1
ATOM 1376 C C . GLY A 1 177 ? 9.406 -14.689 13.027 1.00 53.03 177 GLY A C 1
ATOM 1377 O O . GLY A 1 177 ? 8.821 -13.804 12.405 1.00 53.03 177 GLY A O 1
ATOM 1378 N N . GLY A 1 178 ? 10.533 -15.249 12.579 1.00 59.62 178 GLY A N 1
ATOM 1379 C CA . GLY A 1 178 ? 11.067 -14.966 11.243 1.00 59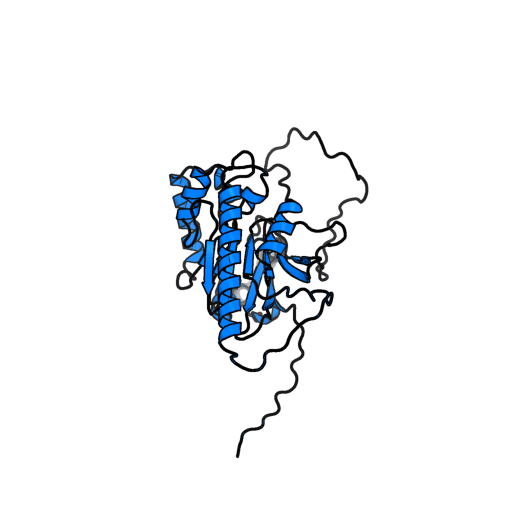.62 178 GLY A CA 1
ATOM 1380 C C . GLY A 1 178 ? 10.023 -15.215 10.145 1.00 59.62 178 GLY A C 1
ATOM 1381 O O . GLY A 1 178 ? 9.106 -16.026 10.311 1.00 59.62 178 GLY A O 1
ATOM 1382 N N . CYS A 1 179 ? 10.141 -14.510 9.018 1.00 68.56 179 CYS A N 1
ATOM 1383 C CA . CYS A 1 179 ? 9.329 -14.807 7.838 1.00 68.56 179 CYS A CA 1
ATOM 1384 C C . CYS A 1 179 ? 9.483 -16.284 7.484 1.00 68.56 179 CYS A C 1
ATOM 1386 O O . CYS A 1 179 ? 10.604 -16.795 7.491 1.00 68.56 179 CYS A O 1
ATOM 1388 N N . LYS A 1 180 ? 8.381 -16.978 7.164 1.00 57.06 180 LYS A N 1
ATOM 1389 C CA . LYS A 1 180 ? 8.474 -18.323 6.585 1.00 57.06 180 LYS A CA 1
ATOM 1390 C C . LYS A 1 180 ? 9.100 -18.187 5.204 1.00 57.06 180 LYS A C 1
ATOM 1392 O O . LYS A 1 180 ? 8.421 -18.001 4.197 1.00 57.06 180 LYS A O 1
ATOM 1397 N N . GLU A 1 181 ? 10.420 -18.226 5.179 1.00 44.97 181 GLU A N 1
ATOM 1398 C CA . GLU A 1 181 ? 11.230 -18.097 3.986 1.00 44.97 181 GLU A CA 1
ATOM 1399 C C . GLU A 1 181 ? 11.061 -19.389 3.184 1.00 44.97 181 GLU A C 1
ATOM 1401 O O . GLU A 1 181 ? 11.727 -20.401 3.406 1.00 44.97 181 GLU A O 1
ATOM 1406 N N . ARG A 1 182 ? 10.076 -19.406 2.280 1.00 38.16 182 ARG A N 1
ATOM 1407 C CA . ARG A 1 182 ? 9.964 -20.478 1.291 1.00 38.16 182 ARG A CA 1
ATOM 1408 C C . ARG A 1 182 ? 11.172 -20.356 0.371 1.00 38.16 182 ARG A C 1
ATOM 1410 O O . ARG A 1 182 ? 11.148 -19.510 -0.508 1.00 38.16 182 ARG A O 1
ATOM 1417 N N . ASN A 1 183 ? 12.202 -21.173 0.613 1.00 34.47 183 ASN A N 1
ATOM 1418 C CA . ASN A 1 183 ? 13.314 -21.545 -0.276 1.00 34.47 183 ASN A CA 1
ATOM 1419 C C . ASN A 1 183 ? 13.419 -20.750 -1.598 1.00 34.47 183 ASN A C 1
ATOM 1421 O O . ASN A 1 183 ? 13.298 -21.314 -2.684 1.00 34.47 183 ASN A O 1
ATOM 1425 N N . ILE A 1 184 ? 13.708 -19.452 -1.523 1.00 35.19 184 ILE A N 1
ATOM 1426 C CA . ILE A 1 184 ? 14.318 -18.713 -2.622 1.00 35.19 184 ILE A CA 1
ATOM 1427 C C . ILE A 1 184 ? 15.706 -18.378 -2.114 1.00 35.19 184 ILE A C 1
ATOM 1429 O O . ILE A 1 184 ? 15.903 -17.492 -1.294 1.00 35.19 184 ILE A O 1
ATOM 1433 N N . VAL A 1 185 ? 16.669 -19.177 -2.562 1.00 35.62 185 VAL A N 1
ATOM 1434 C CA . VAL A 1 185 ? 18.095 -19.004 -2.300 1.00 35.62 185 VAL A CA 1
ATOM 1435 C C . VAL A 1 185 ? 18.474 -17.529 -2.442 1.00 35.62 185 VAL A C 1
ATOM 1437 O O . VAL A 1 185 ? 18.488 -17.013 -3.559 1.00 35.62 185 VAL A O 1
ATOM 1440 N N . ARG A 1 186 ? 18.812 -16.877 -1.324 1.00 35.34 186 ARG A N 1
ATOM 1441 C CA . ARG A 1 186 ? 19.856 -15.845 -1.219 1.00 35.34 186 ARG A CA 1
ATOM 1442 C C . ARG A 1 186 ? 20.143 -15.538 0.252 1.00 35.34 186 ARG A C 1
ATOM 1444 O O . ARG A 1 186 ? 19.669 -14.576 0.836 1.00 35.34 186 ARG A O 1
ATOM 1451 N N . LYS A 1 187 ? 21.051 -16.344 0.806 1.00 29.33 187 LYS A N 1
ATOM 1452 C CA . LYS A 1 187 ? 21.965 -15.928 1.871 1.00 29.33 187 LYS A CA 1
ATOM 1453 C C . LYS A 1 187 ? 22.726 -14.696 1.357 1.00 29.33 187 LYS A C 1
ATOM 1455 O O . LYS A 1 187 ? 23.724 -14.837 0.648 1.00 29.33 187 LYS A O 1
ATOM 1460 N N . ALA A 1 188 ? 22.264 -13.492 1.675 1.00 30.66 188 ALA A N 1
ATOM 1461 C CA . ALA A 1 188 ? 23.190 -12.377 1.776 1.00 30.66 188 ALA A CA 1
ATOM 1462 C C . ALA A 1 188 ? 24.125 -12.735 2.938 1.00 30.66 188 ALA A C 1
ATOM 1464 O O . ALA A 1 188 ? 23.673 -12.974 4.056 1.00 30.66 188 ALA A O 1
ATOM 1465 N N . HIS A 1 189 ? 25.416 -12.899 2.653 1.00 27.31 189 HIS A N 1
ATOM 1466 C CA . HIS A 1 189 ? 26.427 -13.099 3.684 1.00 27.31 189 HIS A CA 1
ATOM 1467 C C . HIS A 1 189 ? 26.468 -11.848 4.567 1.00 27.31 189 HIS A C 1
ATOM 1469 O O . HIS A 1 189 ? 27.180 -10.896 4.266 1.00 27.31 189 HIS A O 1
ATOM 1475 N N . VAL A 1 190 ? 25.705 -11.853 5.655 1.00 31.42 190 VAL A N 1
ATOM 1476 C CA . VAL A 1 190 ? 25.987 -11.017 6.818 1.00 31.42 190 VAL A CA 1
ATOM 1477 C C . VAL A 1 190 ? 26.840 -11.885 7.742 1.00 31.42 190 VAL A C 1
ATOM 1479 O O . VAL A 1 190 ? 26.368 -12.947 8.161 1.00 31.42 190 VAL A O 1
ATOM 1482 N N . PRO A 1 191 ? 28.107 -11.528 8.019 1.00 26.38 191 PRO A N 1
ATOM 1483 C CA . PRO A 1 191 ? 28.906 -12.257 8.990 1.00 26.38 191 PRO A CA 1
ATOM 1484 C C . PRO A 1 191 ? 28.190 -12.233 10.343 1.00 26.38 191 PRO A C 1
ATOM 1486 O O . PRO A 1 191 ? 27.899 -11.174 10.896 1.00 26.38 191 PRO A O 1
ATOM 1489 N N . LEU A 1 192 ? 27.878 -13.422 10.849 1.00 33.75 192 LEU A N 1
ATOM 1490 C CA . LEU A 1 192 ? 27.327 -13.639 12.176 1.00 33.75 192 LEU A CA 1
ATOM 1491 C C . LEU A 1 192 ? 28.393 -13.251 13.210 1.00 33.75 192 LEU A C 1
ATOM 1493 O O . LEU A 1 192 ? 29.355 -13.990 13.406 1.00 33.75 192 LEU A O 1
ATOM 1497 N N . GLY A 1 193 ? 28.226 -12.100 13.861 1.00 31.75 193 GLY A N 1
ATOM 1498 C CA . GLY A 1 193 ? 29.042 -11.745 15.018 1.00 31.75 193 GLY A CA 1
ATOM 1499 C C . GLY A 1 193 ? 29.170 -10.252 15.280 1.00 31.75 193 GLY A C 1
ATOM 1500 O O . GLY A 1 193 ? 30.247 -9.713 15.083 1.00 31.75 193 GLY A O 1
ATOM 1501 N N . GLN A 1 194 ? 28.106 -9.610 15.767 1.00 26.72 194 GLN A N 1
ATOM 1502 C CA . GLN A 1 194 ? 28.194 -8.541 16.775 1.00 26.72 194 GLN A CA 1
ATOM 1503 C C . GLN A 1 194 ? 26.782 -8.154 17.221 1.00 26.72 194 GLN A C 1
ATOM 1505 O O . GLN A 1 194 ? 26.114 -7.304 16.640 1.00 26.72 194 GLN A O 1
ATOM 1510 N N . GLY A 1 195 ? 26.308 -8.858 18.248 1.00 29.09 195 GLY A N 1
ATOM 1511 C CA . GLY A 1 195 ? 25.195 -8.395 19.059 1.00 29.09 195 GLY A CA 1
ATOM 1512 C C . GLY A 1 195 ? 25.656 -7.264 19.977 1.00 29.09 195 GLY A C 1
ATOM 1513 O O . GLY A 1 195 ? 26.774 -7.300 20.484 1.00 29.09 195 GLY A O 1
ATOM 1514 N N . LEU A 1 196 ? 24.731 -6.330 20.204 1.00 32.03 196 LEU A N 1
ATOM 1515 C CA . LEU A 1 196 ? 24.799 -5.180 21.106 1.00 32.03 196 LEU A CA 1
ATOM 1516 C C . LEU A 1 196 ? 25.811 -4.087 20.709 1.00 32.03 196 LEU A C 1
ATOM 1518 O O . LEU A 1 196 ? 26.998 -4.337 20.548 1.00 32.03 196 LEU A O 1
ATOM 1522 N N . ASN A 1 197 ? 25.306 -2.847 20.661 1.00 27.02 197 ASN A N 1
ATOM 1523 C CA . ASN A 1 197 ? 26.001 -1.571 20.412 1.00 27.02 197 ASN A CA 1
ATOM 1524 C C . ASN A 1 197 ? 26.008 -1.092 18.947 1.00 27.02 197 ASN A C 1
ATOM 1526 O O . ASN A 1 197 ? 27.055 -0.940 18.330 1.00 27.02 197 ASN A O 1
ATOM 1530 N N . ALA A 1 198 ? 24.826 -0.769 18.417 1.00 29.56 198 ALA A N 1
ATOM 1531 C CA . ALA A 1 198 ? 24.678 0.158 17.289 1.00 29.56 198 ALA A CA 1
ATOM 1532 C C . ALA A 1 198 ? 23.819 1.365 17.711 1.00 29.56 198 ALA A C 1
ATOM 1534 O O . ALA A 1 198 ? 22.856 1.745 17.052 1.00 29.56 198 ALA A O 1
ATOM 1535 N N . LEU A 1 199 ? 24.152 1.937 18.870 1.00 37.47 199 LEU A N 1
ATOM 1536 C CA . LEU A 1 199 ? 23.832 3.318 19.203 1.00 37.47 199 LEU A CA 1
ATOM 1537 C C . LEU A 1 199 ? 25.135 4.095 18.986 1.00 37.47 199 LEU A C 1
ATOM 1539 O O . LEU A 1 199 ? 26.152 3.755 19.579 1.00 37.47 199 LEU A O 1
ATOM 1543 N N . GLU A 1 200 ? 25.064 5.115 18.138 1.00 32.78 200 GLU A N 1
ATOM 1544 C CA . GLU A 1 200 ? 26.120 6.073 17.789 1.00 32.78 200 GLU A CA 1
ATOM 1545 C C . GLU A 1 200 ? 27.127 5.698 16.683 1.00 32.78 200 GLU A C 1
ATOM 1547 O O . GLU A 1 200 ? 27.844 4.705 16.715 1.00 32.78 200 GLU A O 1
ATOM 1552 N N . SER A 1 201 ? 27.239 6.656 15.755 1.00 29.41 201 SER A N 1
ATOM 1553 C CA . SER A 1 201 ? 28.280 6.855 14.742 1.00 29.41 201 SER A CA 1
ATOM 1554 C C . SER A 1 201 ? 28.128 6.136 13.396 1.00 29.41 201 SER A C 1
ATOM 1556 O O . SER A 1 201 ? 28.559 5.007 13.199 1.00 29.41 201 SER A O 1
ATOM 1558 N N . SER A 1 202 ? 27.676 6.897 12.393 1.00 30.42 202 SER A N 1
ATOM 1559 C CA . SER A 1 202 ? 28.426 6.960 11.133 1.00 30.42 202 SER A CA 1
ATOM 1560 C C . SER A 1 202 ? 28.190 8.295 10.424 1.00 30.42 202 SER A C 1
ATOM 1562 O O . SER A 1 202 ? 27.144 8.557 9.826 1.00 30.42 202 SER A O 1
ATOM 1564 N N . ARG A 1 203 ? 29.189 9.176 10.536 1.00 32.00 203 ARG A N 1
ATOM 1565 C CA . ARG A 1 203 ? 29.376 10.342 9.672 1.00 32.00 203 ARG A CA 1
ATOM 1566 C C . ARG A 1 203 ? 30.005 9.874 8.357 1.00 32.00 203 ARG A C 1
ATOM 1568 O O . ARG A 1 203 ? 31.112 9.355 8.372 1.00 32.00 203 ARG A O 1
ATOM 1575 N N . GLY A 1 204 ? 29.342 10.202 7.248 1.00 27.31 204 GLY A N 1
ATOM 1576 C CA . GLY A 1 204 ? 29.967 10.455 5.947 1.00 27.31 204 GLY A CA 1
ATOM 1577 C C . GLY A 1 204 ? 30.201 9.245 5.041 1.00 27.31 204 GLY A C 1
ATOM 1578 O O . GLY A 1 204 ? 31.244 8.620 5.123 1.00 27.31 204 GLY A O 1
ATOM 1579 N N . PHE A 1 205 ? 29.284 9.013 4.096 1.00 29.22 205 PHE A N 1
ATOM 1580 C CA . PHE A 1 205 ? 29.567 8.898 2.656 1.00 29.22 205 PHE A CA 1
ATOM 1581 C C . PHE A 1 205 ? 28.241 9.058 1.881 1.00 29.22 205 PHE A C 1
ATOM 1583 O O . PHE A 1 205 ? 27.160 8.743 2.373 1.00 29.22 205 PHE A O 1
ATOM 1590 N N . THR A 1 206 ? 28.308 9.684 0.714 1.00 36.84 206 THR A N 1
ATOM 1591 C CA . THR A 1 206 ? 27.193 10.259 -0.052 1.00 36.84 206 THR A CA 1
ATOM 1592 C C . THR A 1 206 ? 26.240 9.227 -0.669 1.00 36.84 206 THR A C 1
ATOM 1594 O O . THR A 1 206 ? 26.669 8.428 -1.494 1.00 36.84 206 THR A O 1
ATOM 1597 N N . GLY A 1 207 ? 24.936 9.362 -0.378 1.00 32.06 207 GLY A N 1
ATOM 1598 C CA . GLY A 1 207 ? 23.828 8.831 -1.190 1.00 32.06 207 GLY A CA 1
ATOM 1599 C C . GLY A 1 207 ? 22.971 7.764 -0.502 1.00 32.06 207 GLY A C 1
ATOM 1600 O O . GLY A 1 207 ? 23.206 6.586 -0.706 1.00 32.06 207 GLY A O 1
ATOM 1601 N N . ALA A 1 208 ? 21.938 8.209 0.229 1.00 35.91 208 ALA A N 1
ATOM 1602 C CA . ALA A 1 208 ? 20.975 7.412 1.009 1.00 35.91 208 ALA A CA 1
ATOM 1603 C C . ALA A 1 208 ? 21.582 6.716 2.245 1.00 35.91 208 ALA A C 1
ATOM 1605 O O . ALA A 1 208 ? 22.197 5.661 2.158 1.00 35.91 208 ALA A O 1
ATOM 1606 N N . GLY A 1 209 ? 21.393 7.334 3.418 1.00 32.38 209 GLY A N 1
ATOM 1607 C CA . GLY A 1 209 ? 21.726 6.714 4.703 1.00 32.38 209 GLY A CA 1
ATOM 1608 C C . GLY A 1 209 ? 20.985 5.390 4.908 1.00 32.38 209 GLY A C 1
ATOM 1609 O O . GLY A 1 209 ? 19.995 5.128 4.226 1.00 32.38 209 GLY A O 1
ATOM 1610 N N . SER A 1 210 ? 21.477 4.583 5.852 1.00 41.66 210 SER A N 1
ATOM 1611 C CA . SER A 1 210 ? 20.877 3.320 6.298 1.00 41.66 210 SER A CA 1
ATOM 1612 C C . SER A 1 210 ? 19.432 3.551 6.747 1.00 41.66 210 SER A C 1
ATOM 1614 O O . SER A 1 210 ? 19.160 3.881 7.897 1.00 41.66 210 SER A O 1
ATOM 1616 N N . TYR A 1 211 ? 18.516 3.466 5.791 1.00 55.41 211 TYR A N 1
ATOM 1617 C CA . TYR A 1 211 ? 17.081 3.509 5.986 1.00 55.41 211 TYR A CA 1
ATOM 1618 C C . TYR A 1 211 ? 16.687 2.192 6.642 1.00 55.41 211 TYR A C 1
ATOM 1620 O O . TYR A 1 211 ? 16.949 1.130 6.074 1.00 55.41 211 TYR A O 1
ATOM 1628 N N . ASP A 1 212 ? 16.139 2.252 7.853 1.00 68.62 212 ASP A N 1
ATOM 1629 C CA . ASP A 1 212 ? 15.852 1.044 8.615 1.00 68.62 212 ASP A CA 1
ATOM 1630 C C . ASP A 1 212 ? 14.570 0.375 8.097 1.00 68.62 212 ASP A C 1
ATOM 1632 O O . ASP A 1 212 ? 13.445 0.616 8.547 1.00 68.62 212 ASP A O 1
ATOM 1636 N N . LEU A 1 213 ? 14.765 -0.475 7.091 1.00 67.06 213 LEU A N 1
ATOM 1637 C CA . LEU A 1 213 ? 13.749 -1.362 6.524 1.00 67.06 213 LEU A CA 1
ATOM 1638 C C . LEU A 1 213 ? 13.184 -2.349 7.560 1.00 67.06 213 LEU A C 1
ATOM 1640 O O . LEU A 1 213 ? 12.204 -3.027 7.266 1.00 67.06 213 LEU A O 1
ATOM 1644 N N . LEU A 1 214 ? 13.785 -2.444 8.755 1.00 72.69 214 LEU A N 1
ATOM 1645 C CA . LEU A 1 214 ? 13.348 -3.317 9.845 1.00 72.69 214 LEU A CA 1
ATOM 1646 C C . LEU A 1 214 ? 12.392 -2.622 10.819 1.00 72.69 214 LEU A C 1
ATOM 1648 O O . LEU A 1 214 ? 11.943 -3.248 11.781 1.00 72.69 214 LEU A O 1
ATOM 1652 N N . HIS A 1 215 ? 12.062 -1.348 10.593 1.00 83.62 215 HIS A N 1
ATOM 1653 C CA . HIS A 1 215 ? 11.045 -0.678 11.388 1.00 83.62 215 HIS A CA 1
ATOM 1654 C C . HIS A 1 215 ? 9.714 -1.435 11.318 1.00 83.62 215 HIS A C 1
ATOM 1656 O O . HIS A 1 215 ? 9.181 -1.725 10.248 1.00 83.62 215 HIS A O 1
ATOM 1662 N N . THR A 1 216 ? 9.172 -1.716 12.498 1.00 91.06 216 THR A N 1
ATOM 1663 C CA . THR A 1 216 ? 7.857 -2.322 12.695 1.00 91.06 216 THR A CA 1
ATOM 1664 C C . THR A 1 216 ? 7.044 -1.444 13.632 1.00 91.06 216 THR A C 1
ATOM 1666 O O . THR A 1 216 ? 7.603 -0.680 14.426 1.00 91.06 216 THR A O 1
ATOM 1669 N N . ILE A 1 217 ? 5.719 -1.535 13.542 1.00 93.50 217 ILE A N 1
ATOM 1670 C CA . ILE A 1 217 ? 4.825 -0.881 14.494 1.00 93.50 217 ILE A CA 1
ATOM 1671 C C . ILE A 1 217 ? 5.170 -1.365 15.907 1.00 93.50 217 ILE A C 1
ATOM 1673 O O . ILE A 1 217 ? 5.313 -2.569 16.103 1.00 93.50 217 ILE A O 1
ATOM 1677 N N . PRO A 1 218 ? 5.291 -0.469 16.904 1.00 92.50 218 PRO A N 1
ATOM 1678 C CA . PRO A 1 218 ? 5.631 -0.852 18.268 1.00 92.50 218 PRO A CA 1
ATOM 1679 C C . PRO A 1 218 ? 4.711 -1.947 18.849 1.00 92.50 218 PRO A C 1
ATOM 1681 O O . PRO A 1 218 ? 3.523 -1.993 18.503 1.00 92.50 218 PRO A O 1
ATOM 1684 N N . PRO A 1 219 ? 5.211 -2.805 19.763 1.00 92.31 219 PRO A N 1
ATOM 1685 C CA . PRO A 1 219 ? 4.441 -3.920 20.321 1.00 92.31 219 PRO A CA 1
ATOM 1686 C C . PRO A 1 219 ? 3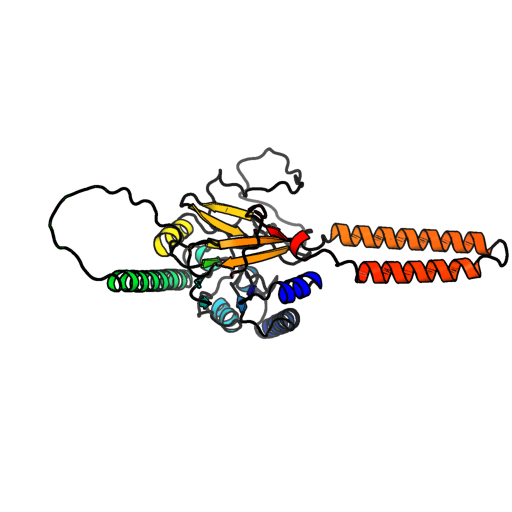.110 -3.494 20.948 1.00 92.31 219 PRO A C 1
ATOM 1688 O O . PRO A 1 219 ? 2.091 -4.129 20.712 1.00 92.31 219 PRO A O 1
ATOM 1691 N N . ASN A 1 220 ? 3.096 -2.379 21.683 1.00 92.62 220 ASN A N 1
ATOM 1692 C CA . ASN A 1 220 ? 1.892 -1.850 22.329 1.00 92.62 220 ASN A CA 1
ATOM 1693 C C . ASN A 1 220 ? 0.809 -1.430 21.320 1.00 92.62 220 ASN A C 1
ATOM 1695 O O . ASN A 1 220 ? -0.372 -1.675 21.542 1.00 92.62 220 ASN A O 1
ATOM 1699 N N . ALA A 1 221 ? 1.198 -0.802 20.208 1.00 93.50 221 ALA A N 1
ATOM 1700 C CA . ALA A 1 221 ? 0.269 -0.427 19.147 1.00 93.50 221 ALA A CA 1
ATOM 1701 C C . ALA A 1 221 ? -0.202 -1.656 18.355 1.00 93.50 221 ALA A C 1
ATOM 1703 O O . ALA A 1 221 ? -1.371 -1.735 17.993 1.00 93.50 221 ALA A O 1
ATOM 1704 N N . THR A 1 222 ? 0.688 -2.627 18.138 1.00 94.38 222 THR A N 1
ATOM 1705 C CA . THR A 1 222 ? 0.357 -3.912 17.508 1.00 94.38 222 THR A CA 1
ATOM 1706 C C . THR A 1 222 ? -0.682 -4.681 18.329 1.00 94.38 222 THR A C 1
ATOM 1708 O O . THR A 1 222 ? -1.706 -5.097 17.797 1.00 94.38 222 THR A O 1
ATOM 1711 N N . GLU A 1 223 ? -0.463 -4.810 19.638 1.00 94.00 223 GLU A N 1
ATOM 1712 C CA . GLU A 1 223 ? -1.392 -5.483 20.547 1.00 94.00 223 GLU A CA 1
ATOM 1713 C C . GLU A 1 223 ? -2.746 -4.768 20.611 1.00 94.00 223 GLU A C 1
ATOM 1715 O O . GLU A 1 223 ? -3.788 -5.416 20.518 1.00 94.00 223 GLU A O 1
ATOM 1720 N N . TYR A 1 224 ? -2.740 -3.434 20.689 1.00 93.88 224 TYR A N 1
ATOM 1721 C CA . TYR A 1 224 ? -3.963 -2.633 20.648 1.00 93.88 224 TYR A CA 1
ATOM 1722 C C . TYR A 1 224 ? -4.782 -2.891 19.373 1.00 93.88 224 TYR A C 1
ATOM 1724 O O . TYR A 1 224 ? -5.982 -3.144 19.458 1.00 93.88 224 TYR A O 1
ATOM 1732 N N . ILE A 1 225 ? -4.139 -2.909 18.200 1.00 94.44 225 ILE A N 1
ATOM 1733 C CA . ILE A 1 225 ? -4.794 -3.209 16.919 1.00 94.44 225 ILE A CA 1
ATOM 1734 C C . ILE A 1 225 ? -5.429 -4.604 16.932 1.00 94.44 225 ILE A C 1
ATOM 1736 O O . ILE A 1 225 ? -6.590 -4.747 16.543 1.00 94.44 225 ILE A O 1
ATOM 1740 N N . PHE A 1 226 ? -4.701 -5.629 17.389 1.00 93.38 226 PHE A N 1
ATOM 1741 C CA . PHE A 1 226 ? -5.234 -6.992 17.448 1.00 93.38 226 PHE A CA 1
ATOM 1742 C C . PHE A 1 226 ? -6.424 -7.107 18.402 1.00 93.38 226 PHE A C 1
ATOM 1744 O O . PHE A 1 226 ? -7.430 -7.728 18.061 1.00 93.38 226 PHE A O 1
ATOM 1751 N N . GLN A 1 227 ? -6.358 -6.466 19.570 1.00 91.75 227 GLN A N 1
ATOM 1752 C CA . GLN A 1 227 ? -7.451 -6.478 20.544 1.00 91.75 227 GLN A CA 1
ATOM 1753 C C . GLN A 1 227 ? -8.685 -5.705 20.059 1.00 91.75 227 GLN A C 1
ATOM 1755 O O . GLN A 1 227 ? -9.822 -6.128 20.313 1.00 91.75 227 GLN A O 1
ATOM 1760 N N . ALA A 1 228 ? -8.469 -4.576 19.381 1.00 91.62 228 ALA A N 1
ATOM 1761 C CA . ALA A 1 228 ? -9.532 -3.695 18.929 1.00 91.62 228 ALA A CA 1
ATOM 1762 C C . ALA A 1 228 ? -10.236 -4.241 17.684 1.00 91.62 228 ALA A C 1
ATOM 1764 O O . ALA A 1 228 ? -11.454 -4.417 17.727 1.00 91.62 228 ALA A O 1
ATOM 1765 N N . LEU A 1 229 ? -9.474 -4.541 16.625 1.00 91.94 229 LEU A N 1
ATOM 1766 C CA . LEU A 1 229 ? -10.004 -4.886 15.302 1.00 91.94 229 LEU A CA 1
ATOM 1767 C C . LEU A 1 229 ? -10.135 -6.390 15.060 1.00 91.94 229 LEU A C 1
ATOM 1769 O O . LEU A 1 229 ? -10.945 -6.781 14.229 1.00 91.94 229 LEU A O 1
ATOM 1773 N N . LYS A 1 230 ? -9.342 -7.234 15.740 1.00 92.50 230 LYS A N 1
ATOM 1774 C CA . LYS A 1 230 ? -9.260 -8.689 15.481 1.00 92.50 230 LYS A CA 1
ATOM 1775 C C . LYS A 1 230 ? -9.230 -9.017 13.974 1.00 92.50 230 LYS A C 1
ATOM 1777 O O . LYS A 1 230 ? -10.103 -9.744 13.481 1.00 92.50 230 LYS A O 1
ATOM 1782 N N . PRO A 1 231 ? -8.278 -8.427 13.227 1.00 93.00 231 PRO A N 1
ATOM 1783 C CA . PRO A 1 231 ? -8.296 -8.453 11.772 1.00 93.00 231 PRO A CA 1
ATOM 1784 C C . PRO A 1 231 ? -8.238 -9.885 11.243 1.00 93.00 231 PRO A C 1
ATOM 1786 O O . PRO A 1 231 ? -7.543 -10.739 11.792 1.00 93.00 231 PRO A O 1
ATOM 1789 N N . ARG A 1 232 ? -8.947 -10.154 10.144 1.00 90.75 232 ARG A N 1
ATOM 1790 C CA . ARG A 1 232 ? -8.922 -11.489 9.522 1.00 90.75 232 ARG A CA 1
ATOM 1791 C C . ARG A 1 232 ? -7.615 -11.785 8.789 1.00 90.75 232 ARG A C 1
ATOM 1793 O O . ARG A 1 232 ? -7.177 -12.929 8.722 1.00 90.75 232 ARG A O 1
ATOM 1800 N N . ILE A 1 233 ? -7.000 -10.744 8.234 1.00 93.88 233 ILE A N 1
ATOM 1801 C CA . ILE A 1 233 ? -5.687 -10.768 7.591 1.00 93.88 233 ILE A CA 1
ATOM 1802 C C . ILE A 1 233 ? -5.118 -9.346 7.595 1.00 93.88 233 ILE A C 1
ATOM 1804 O O . ILE A 1 233 ? -5.871 -8.370 7.538 1.00 93.88 233 ILE A O 1
ATOM 1808 N N . VAL A 1 234 ? -3.795 -9.231 7.648 1.00 96.44 234 VAL A N 1
ATOM 1809 C CA . VAL A 1 234 ? -3.073 -7.957 7.573 1.00 96.44 234 VAL A CA 1
ATOM 1810 C C . VAL A 1 234 ? -2.239 -7.925 6.295 1.00 96.44 234 VAL A C 1
ATOM 1812 O O . VAL A 1 234 ? -1.515 -8.876 6.011 1.00 96.44 234 VAL A O 1
ATOM 1815 N N . PHE A 1 235 ? -2.297 -6.832 5.541 1.00 97.75 235 PHE A N 1
ATOM 1816 C CA . PHE A 1 235 ? -1.348 -6.538 4.470 1.00 97.75 235 PHE A CA 1
ATOM 1817 C C . PHE A 1 235 ? -0.444 -5.382 4.898 1.00 97.75 235 PHE A C 1
ATOM 1819 O O . PHE A 1 235 ? -0.934 -4.310 5.257 1.00 97.75 235 PHE A O 1
ATOM 1826 N N . SER A 1 236 ? 0.870 -5.601 4.852 1.00 97.06 236 SER A N 1
ATOM 1827 C CA . SER A 1 236 ? 1.903 -4.609 5.174 1.00 97.06 236 SER A CA 1
ATOM 1828 C C . SER A 1 236 ? 2.889 -4.395 4.020 1.00 97.06 236 SER A C 1
ATOM 1830 O O . SER A 1 236 ? 2.796 -5.080 3.004 1.00 97.06 236 SER A O 1
ATOM 1832 N N . ALA A 1 237 ? 3.821 -3.444 4.129 1.00 95.19 237 ALA A N 1
ATOM 1833 C CA . ALA A 1 237 ? 4.874 -3.197 3.138 1.00 95.19 237 ALA A CA 1
ATOM 1834 C C . ALA A 1 237 ? 6.191 -2.759 3.818 1.00 95.19 237 ALA A C 1
ATOM 1836 O O . ALA A 1 237 ? 6.643 -3.432 4.744 1.00 95.19 237 ALA A O 1
ATOM 1837 N N . HIS A 1 238 ? 6.821 -1.670 3.356 1.00 93.69 238 HIS A N 1
ATOM 1838 C CA . HIS A 1 238 ? 8.065 -1.063 3.872 1.00 93.69 238 HIS A CA 1
ATOM 1839 C C . HIS A 1 238 ? 9.352 -1.886 3.693 1.00 93.69 238 HIS A C 1
ATOM 1841 O O . HIS A 1 238 ? 10.348 -1.365 3.208 1.00 93.69 238 HIS A O 1
ATOM 1847 N N . THR A 1 239 ? 9.355 -3.187 3.997 1.00 89.56 239 THR A N 1
ATOM 1848 C CA . THR A 1 239 ? 10.574 -4.032 3.965 1.00 89.56 239 THR 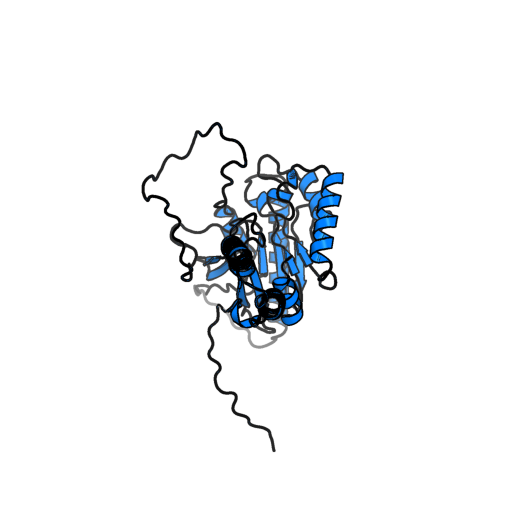A CA 1
ATOM 1849 C C . THR A 1 239 ? 11.120 -4.283 2.554 1.00 89.56 239 THR A C 1
ATOM 1851 O O . THR A 1 239 ? 12.226 -4.801 2.386 1.00 89.56 239 THR A O 1
ATOM 1854 N N . HIS A 1 240 ? 10.319 -3.954 1.536 1.00 90.00 240 HIS A N 1
ATOM 1855 C CA . HIS A 1 240 ? 10.514 -4.262 0.119 1.00 90.00 240 HIS A CA 1
ATOM 1856 C C . HIS A 1 240 ? 10.499 -5.757 -0.233 1.00 90.00 240 HIS A C 1
ATOM 1858 O O . HIS A 1 240 ? 10.628 -6.092 -1.410 1.00 90.00 240 HIS A O 1
ATOM 1864 N N . GLU A 1 241 ? 10.317 -6.646 0.741 1.00 88.25 241 GLU A N 1
ATOM 1865 C CA . GLU A 1 241 ? 10.403 -8.095 0.582 1.00 88.25 241 GLU A CA 1
ATOM 1866 C C . GLU A 1 241 ? 9.072 -8.775 0.878 1.00 88.25 241 GLU A C 1
ATOM 1868 O O . GLU A 1 241 ? 8.328 -8.369 1.771 1.00 88.25 241 GLU A O 1
ATOM 1873 N N . PHE A 1 242 ? 8.787 -9.841 0.129 1.00 91.38 242 PHE A N 1
ATOM 1874 C CA . PHE A 1 242 ? 7.615 -10.658 0.384 1.00 91.38 242 PHE A CA 1
ATOM 1875 C C . PHE A 1 242 ? 7.801 -11.461 1.672 1.00 91.38 242 PHE A C 1
ATOM 1877 O O . PHE A 1 242 ? 8.797 -12.164 1.837 1.00 91.38 242 PHE A O 1
ATOM 1884 N N . CYS A 1 243 ? 6.808 -11.420 2.552 1.00 90.56 243 CYS A N 1
ATOM 1885 C CA . CYS A 1 243 ? 6.788 -12.227 3.763 1.00 90.56 243 CYS A CA 1
ATOM 1886 C C . CYS A 1 243 ? 5.377 -12.732 4.037 1.00 90.56 243 CYS A C 1
ATOM 1888 O O . CYS A 1 243 ? 4.426 -11.960 3.975 1.00 90.56 243 CYS A O 1
ATOM 1890 N N . ASP A 1 244 ? 5.263 -14.012 4.381 1.00 92.25 244 ASP A N 1
ATOM 1891 C CA . ASP A 1 244 ? 4.042 -14.608 4.916 1.00 92.25 244 ASP A CA 1
ATOM 1892 C C . ASP A 1 244 ? 4.312 -15.011 6.366 1.00 92.25 244 ASP A C 1
ATOM 1894 O O . ASP A 1 244 ? 5.109 -15.918 6.645 1.00 92.25 244 ASP A O 1
ATOM 1898 N N . HIS A 1 245 ? 3.717 -14.262 7.287 1.00 90.75 245 HIS A N 1
ATOM 1899 C CA . HIS A 1 245 ? 3.913 -14.408 8.718 1.00 90.75 245 HIS A CA 1
ATOM 1900 C C . HIS A 1 245 ? 2.579 -14.690 9.408 1.00 90.75 245 HIS A C 1
ATOM 1902 O O . HIS A 1 245 ? 1.522 -14.233 8.986 1.00 90.75 245 HIS A O 1
ATOM 1908 N N . THR A 1 246 ? 2.624 -15.449 10.497 1.00 91.31 246 THR A N 1
ATOM 1909 C CA . THR A 1 246 ? 1.463 -15.671 11.358 1.00 91.31 246 THR A CA 1
ATOM 1910 C C . THR A 1 246 ? 1.835 -15.210 12.752 1.00 91.31 246 THR A C 1
ATOM 1912 O O . THR A 1 246 ? 2.787 -15.731 13.336 1.00 91.31 246 THR A O 1
ATOM 1915 N N . HIS A 1 247 ? 1.095 -14.225 13.250 1.00 90.44 247 HIS A N 1
ATOM 1916 C CA . HIS A 1 247 ? 1.265 -13.655 14.578 1.00 90.44 247 HIS A CA 1
ATOM 1917 C C . HIS A 1 247 ? 0.844 -14.644 15.664 1.00 90.44 247 HIS A C 1
ATOM 1919 O O . HIS A 1 247 ? 0.176 -15.649 15.409 1.00 90.44 247 HIS A O 1
ATOM 1925 N N . SER A 1 248 ? 1.239 -14.365 16.905 1.00 86.25 248 SER A N 1
ATOM 1926 C CA . SER A 1 248 ? 0.942 -15.227 18.056 1.00 86.25 248 SER A CA 1
ATOM 1927 C C . SER A 1 248 ? -0.554 -15.365 18.364 1.00 86.25 248 SER A C 1
ATOM 1929 O O . SER A 1 248 ? -0.947 -16.339 18.996 1.00 86.25 248 SER A O 1
ATOM 1931 N N . ASP A 1 249 ? -1.381 -14.414 17.925 1.00 85.50 249 ASP A N 1
ATOM 1932 C CA . ASP A 1 249 ? -2.847 -14.437 18.037 1.00 85.50 249 ASP A CA 1
ATOM 1933 C C . ASP A 1 249 ? -3.532 -15.249 16.914 1.00 85.50 249 ASP A C 1
ATOM 1935 O O . ASP A 1 249 ? -4.761 -15.331 16.853 1.00 85.50 249 ASP A O 1
ATOM 1939 N N . GLY A 1 250 ? -2.741 -15.846 16.015 1.00 88.31 250 GLY A N 1
ATOM 1940 C CA . GLY A 1 250 ? -3.207 -16.592 14.849 1.00 88.31 250 GLY A CA 1
ATOM 1941 C C . GLY A 1 250 ? -3.476 -15.730 13.612 1.00 88.31 250 GLY A C 1
ATOM 1942 O O . GLY A 1 250 ? -3.756 -16.287 12.550 1.00 88.31 250 GLY A O 1
ATOM 1943 N N . THR A 1 251 ? -3.360 -14.403 13.703 1.00 90.75 251 THR A N 1
ATOM 1944 C CA . THR A 1 251 ? -3.593 -13.500 12.573 1.00 90.75 251 THR A CA 1
ATOM 1945 C C . THR A 1 251 ? -2.489 -13.654 11.527 1.00 90.75 251 THR A C 1
ATOM 1947 O O . THR A 1 251 ? -1.295 -13.555 11.824 1.00 90.75 251 THR A O 1
ATOM 1950 N N . ARG A 1 252 ? -2.874 -13.871 10.266 1.00 92.69 252 ARG A N 1
ATOM 1951 C CA . ARG A 1 252 ? -1.934 -13.922 9.138 1.00 92.69 252 ARG A CA 1
ATOM 1952 C C . ARG A 1 252 ? -1.608 -12.510 8.652 1.00 92.69 252 ARG A C 1
ATOM 1954 O O . ARG A 1 252 ? -2.508 -11.715 8.397 1.00 92.69 252 ARG A O 1
ATOM 1961 N N . GLU A 1 253 ? -0.327 -12.214 8.481 1.00 94.88 253 GLU A N 1
ATOM 1962 C CA . GLU A 1 253 ? 0.184 -10.975 7.898 1.00 94.88 253 GLU A CA 1
ATOM 1963 C C . GLU A 1 253 ? 0.984 -11.278 6.628 1.00 94.88 253 GLU A C 1
ATOM 1965 O O . GLU A 1 253 ? 1.912 -12.090 6.636 1.00 94.88 253 GLU A O 1
ATOM 1970 N N . ILE A 1 254 ? 0.653 -10.575 5.548 1.00 95.50 254 ILE A N 1
ATOM 1971 C CA . ILE A 1 254 ? 1.373 -10.606 4.282 1.00 95.50 254 ILE A CA 1
ATOM 1972 C C . ILE A 1 254 ? 2.093 -9.278 4.085 1.00 95.50 254 ILE A C 1
ATOM 1974 O O . ILE A 1 254 ? 1.458 -8.248 3.860 1.00 95.50 254 ILE A O 1
ATOM 1978 N N . THR A 1 255 ? 3.422 -9.299 4.103 1.00 95.19 255 THR A N 1
ATOM 1979 C CA . THR A 1 255 ? 4.216 -8.143 3.679 1.00 95.19 255 THR A CA 1
ATOM 1980 C C . THR A 1 255 ? 4.359 -8.169 2.163 1.00 95.19 255 THR A C 1
ATOM 1982 O O . THR A 1 255 ? 4.886 -9.121 1.585 1.00 95.19 255 THR A O 1
ATOM 1985 N N . VAL A 1 256 ? 3.844 -7.132 1.513 1.00 95.56 256 VAL A N 1
ATOM 1986 C CA . VAL A 1 256 ? 3.851 -6.945 0.067 1.00 95.56 256 VAL A CA 1
ATOM 1987 C C . VAL A 1 256 ? 5.222 -6.400 -0.355 1.00 95.56 256 VAL A C 1
ATOM 1989 O O . VAL A 1 256 ? 5.672 -5.387 0.187 1.00 95.56 256 VAL A O 1
ATOM 1992 N N . PRO A 1 257 ? 5.905 -7.038 -1.323 1.00 92.75 257 PRO A N 1
ATOM 1993 C CA . PRO A 1 257 ? 7.200 -6.574 -1.800 1.00 92.75 257 PRO A CA 1
ATOM 1994 C C . PRO A 1 257 ? 7.068 -5.292 -2.619 1.00 92.75 257 PRO A C 1
ATOM 1996 O O . PRO A 1 257 ? 6.006 -4.957 -3.147 1.00 92.75 257 PRO A O 1
ATOM 1999 N N . ALA A 1 258 ? 8.189 -4.600 -2.797 1.00 91.38 258 ALA A N 1
ATOM 2000 C CA . ALA A 1 258 ? 8.224 -3.433 -3.663 1.00 91.38 258 ALA A CA 1
ATOM 2001 C C . ALA A 1 258 ? 8.050 -3.832 -5.140 1.00 91.38 258 ALA A C 1
ATOM 2003 O O . ALA A 1 258 ? 8.641 -4.793 -5.629 1.00 91.38 258 ALA A O 1
ATOM 2004 N N . MET A 1 259 ? 7.303 -3.031 -5.900 1.00 88.75 259 MET A N 1
ATOM 2005 C CA . MET A 1 259 ? 7.050 -3.279 -7.327 1.00 88.75 259 MET A CA 1
ATOM 2006 C C . MET A 1 259 ? 8.122 -2.660 -8.258 1.00 88.75 259 MET A C 1
ATOM 2008 O O . MET A 1 259 ? 7.881 -2.440 -9.446 1.00 88.75 259 MET A O 1
ATOM 2012 N N . THR A 1 260 ? 9.306 -2.314 -7.739 1.00 84.88 260 THR A N 1
ATOM 2013 C CA . THR A 1 260 ? 10.339 -1.556 -8.469 1.00 84.88 260 THR A CA 1
ATOM 2014 C C . THR A 1 260 ? 11.744 -2.124 -8.281 1.00 84.88 260 THR A C 1
ATOM 2016 O O . THR A 1 260 ? 12.157 -2.404 -7.158 1.00 84.88 260 THR A O 1
ATOM 2019 N N . TRP A 1 261 ? 12.515 -2.182 -9.375 1.00 84.75 261 TRP A N 1
ATOM 2020 C CA . TRP A 1 261 ? 13.939 -2.551 -9.354 1.00 84.75 261 TRP A CA 1
ATOM 2021 C C . TRP A 1 261 ? 14.812 -1.591 -8.541 1.00 84.75 261 TRP A C 1
ATOM 2023 O O . TRP A 1 261 ? 15.860 -1.968 -8.034 1.00 84.75 261 TRP A O 1
ATOM 2033 N N . LYS A 1 262 ? 14.347 -0.352 -8.332 1.00 84.81 262 LYS A N 1
ATOM 2034 C CA . LYS A 1 262 ? 15.060 0.620 -7.487 1.00 84.81 262 LYS A CA 1
ATOM 2035 C C . LYS A 1 262 ? 15.125 0.211 -6.017 1.00 84.81 262 LYS A C 1
ATOM 2037 O O . LYS A 1 262 ? 15.972 0.727 -5.298 1.00 84.81 262 LYS A O 1
ATOM 2042 N N . ALA A 1 263 ? 14.186 -0.620 -5.572 1.00 82.94 263 ALA A N 1
ATOM 2043 C CA . ALA A 1 263 ? 14.118 -1.080 -4.195 1.00 82.94 263 ALA A CA 1
ATOM 2044 C C . ALA A 1 263 ? 14.901 -2.385 -4.023 1.00 82.94 263 ALA A C 1
ATOM 2046 O O . ALA A 1 263 ? 15.738 -2.477 -3.128 1.00 82.94 263 ALA A O 1
ATOM 2047 N N . ARG A 1 264 ? 14.640 -3.375 -4.886 1.00 84.81 264 ARG A N 1
ATOM 2048 C CA . ARG A 1 264 ? 15.307 -4.683 -4.899 1.00 84.81 264 ARG A CA 1
ATOM 2049 C C . ARG A 1 264 ? 15.362 -5.259 -6.311 1.00 84.81 264 ARG A C 1
ATOM 2051 O O . ARG A 1 264 ? 14.549 -4.918 -7.163 1.00 84.81 264 ARG A O 1
ATOM 2058 N N . ASP A 1 265 ? 16.286 -6.195 -6.513 1.00 85.19 265 ASP A N 1
ATOM 2059 C CA . ASP A 1 265 ? 16.469 -6.938 -7.767 1.00 85.19 265 ASP A CA 1
ATOM 2060 C C . ASP A 1 265 ? 15.212 -7.725 -8.184 1.00 85.19 265 ASP A C 1
ATOM 2062 O O . ASP A 1 265 ? 15.007 -7.950 -9.371 1.00 85.19 265 ASP A O 1
ATOM 2066 N N . ASP A 1 266 ? 14.362 -8.128 -7.235 1.00 84.38 266 ASP A N 1
ATOM 2067 C CA . ASP A 1 266 ? 13.229 -9.040 -7.406 1.00 84.38 266 ASP A CA 1
ATOM 2068 C C . ASP A 1 266 ? 11.862 -8.414 -7.071 1.00 84.38 266 ASP A C 1
ATOM 2070 O O . ASP A 1 266 ? 11.230 -8.782 -6.081 1.00 84.38 266 ASP A O 1
ATOM 2074 N N . PRO A 1 267 ? 11.358 -7.483 -7.900 1.00 89.94 267 PRO A N 1
ATOM 2075 C CA . PRO A 1 267 ? 10.077 -6.856 -7.647 1.00 89.94 267 PRO A CA 1
ATOM 2076 C C . PRO A 1 267 ? 8.931 -7.848 -7.813 1.00 89.94 267 PRO A C 1
ATOM 2078 O O . PRO A 1 267 ? 9.018 -8.827 -8.557 1.00 89.94 267 PRO A O 1
ATOM 2081 N N . GLY A 1 268 ? 7.809 -7.552 -7.173 1.00 91.00 268 GLY A N 1
ATOM 2082 C CA . GLY A 1 268 ? 6.637 -8.409 -7.240 1.00 91.00 268 GLY A CA 1
ATOM 2083 C C . GLY A 1 268 ? 5.368 -7.705 -6.802 1.00 91.00 268 GLY A C 1
ATOM 2084 O O . GLY A 1 268 ? 5.369 -6.515 -6.490 1.00 91.00 268 GLY A O 1
ATOM 2085 N N . PHE A 1 269 ? 4.278 -8.457 -6.813 1.00 92.38 269 PHE A N 1
ATOM 2086 C CA . PHE A 1 269 ? 2.993 -8.032 -6.276 1.00 92.38 269 PHE A CA 1
ATOM 2087 C C . PHE A 1 269 ? 2.264 -9.231 -5.669 1.00 92.38 269 PHE A C 1
ATOM 2089 O O . PHE A 1 269 ? 2.626 -10.390 -5.897 1.00 92.38 269 PHE A O 1
ATOM 2096 N N . VAL A 1 270 ? 1.238 -8.938 -4.880 1.00 93.75 270 VAL A N 1
ATOM 2097 C CA . VAL A 1 270 ? 0.395 -9.940 -4.234 1.00 93.75 270 VAL A CA 1
ATOM 2098 C C . VAL A 1 270 ? -0.996 -9.883 -4.848 1.00 93.75 270 VAL A C 1
ATOM 2100 O O . VAL A 1 270 ? -1.512 -8.805 -5.133 1.00 93.75 270 VAL A O 1
ATOM 2103 N N . PHE A 1 271 ? -1.588 -11.054 -5.050 1.00 92.62 271 PHE A N 1
ATOM 2104 C CA . PHE A 1 271 ? -2.988 -11.212 -5.406 1.00 92.62 271 PHE A CA 1
ATOM 2105 C C . PHE A 1 271 ? -3.692 -11.974 -4.287 1.00 92.62 271 PHE A C 1
ATOM 2107 O O . PHE A 1 271 ? -3.203 -13.019 -3.853 1.00 92.62 271 PHE A O 1
ATOM 2114 N N . ALA A 1 272 ? -4.814 -11.445 -3.812 1.00 92.81 272 ALA A N 1
ATOM 2115 C CA . ALA A 1 272 ? -5.608 -12.055 -2.758 1.00 92.81 272 ALA A CA 1
ATOM 2116 C C . ALA A 1 272 ? -7.033 -12.296 -3.254 1.00 92.81 272 ALA A C 1
ATOM 2118 O O . ALA A 1 272 ? -7.597 -11.464 -3.961 1.00 92.81 272 ALA A O 1
ATOM 2119 N N . THR A 1 273 ? -7.605 -13.434 -2.876 1.00 91.12 273 THR A N 1
ATOM 2120 C CA . THR A 1 273 ? -8.980 -13.809 -3.206 1.00 91.12 273 THR A CA 1
ATOM 2121 C C . THR A 1 273 ? -9.737 -14.088 -1.922 1.00 91.12 273 THR A C 1
ATOM 2123 O O . THR A 1 273 ? -9.342 -14.948 -1.129 1.00 91.12 273 THR A O 1
ATOM 2126 N N . PHE A 1 274 ? -10.841 -13.371 -1.743 1.00 88.62 274 PHE A N 1
ATOM 2127 C CA . PHE A 1 274 ? -11.775 -13.552 -0.641 1.00 88.62 274 PHE A CA 1
ATOM 2128 C C . PHE A 1 274 ? -12.946 -14.394 -1.150 1.00 88.62 274 PHE A C 1
ATOM 2130 O O . PHE A 1 274 ? -13.574 -14.045 -2.148 1.00 88.62 274 PHE A O 1
ATOM 2137 N N . ARG A 1 275 ? -13.212 -15.549 -0.528 1.00 80.69 275 ARG A N 1
ATOM 2138 C CA . ARG A 1 275 ? -14.350 -16.391 -0.931 1.00 80.69 275 ARG A CA 1
ATOM 2139 C C . ARG A 1 275 ? -15.643 -15.837 -0.337 1.00 80.69 275 ARG A C 1
ATOM 2141 O O . ARG A 1 275 ? -15.713 -15.604 0.865 1.00 80.69 275 ARG A O 1
ATOM 2148 N N . SER A 1 276 ? -16.677 -15.704 -1.166 1.00 64.50 276 SER A N 1
ATOM 2149 C CA . SER A 1 276 ? -18.019 -15.344 -0.700 1.00 64.50 276 SER A CA 1
ATOM 2150 C C . SER A 1 276 ? -18.535 -16.402 0.289 1.00 64.50 276 SER A C 1
ATOM 2152 O O . SER A 1 276 ? -18.489 -17.599 -0.006 1.00 64.50 276 SER A O 1
ATOM 2154 N N . GLY A 1 277 ? -18.965 -15.969 1.479 1.00 57.81 277 GLY A N 1
ATOM 2155 C CA . GLY A 1 277 ? -19.561 -16.831 2.508 1.00 57.81 277 GLY A CA 1
ATOM 2156 C C . GLY A 1 277 ? -18.597 -17.496 3.503 1.00 57.81 277 GLY A C 1
ATOM 2157 O O . GLY A 1 277 ? -19.023 -18.390 4.230 1.00 57.81 277 GLY A O 1
ATOM 2158 N N . GLY A 1 278 ? -17.316 -17.103 3.576 1.00 60.03 278 GLY A N 1
ATOM 2159 C CA . GLY A 1 278 ? -16.420 -17.601 4.629 1.00 60.03 278 GLY A CA 1
ATOM 2160 C C . GLY A 1 278 ? -15.164 -16.758 4.871 1.00 60.03 278 GLY A C 1
ATOM 2161 O O . GLY A 1 278 ? -14.773 -15.941 4.046 1.00 60.03 278 GLY A O 1
ATOM 2162 N N . ASN A 1 279 ? -14.477 -17.012 5.990 1.00 66.94 279 ASN A N 1
ATOM 2163 C CA . ASN A 1 279 ? -13.263 -16.282 6.411 1.00 66.94 279 ASN A CA 1
ATOM 2164 C C . ASN A 1 279 ? -11.986 -16.699 5.649 1.00 66.94 279 ASN A C 1
ATOM 2166 O O . ASN A 1 279 ? -10.878 -16.305 6.013 1.00 66.94 279 ASN A O 1
ATOM 2170 N N . ALA A 1 280 ? -12.110 -17.543 4.623 1.00 78.69 280 ALA A N 1
ATOM 2171 C CA . ALA A 1 280 ? -10.970 -18.091 3.901 1.00 78.69 280 ALA A CA 1
ATOM 2172 C C . ALA A 1 280 ? -10.410 -17.069 2.899 1.00 78.69 280 ALA A C 1
ATOM 2174 O O . ALA A 1 280 ? -11.089 -16.683 1.944 1.00 78.69 280 ALA A O 1
ATOM 2175 N N . VAL A 1 281 ? -9.147 -16.683 3.099 1.00 87.56 281 VAL A N 1
ATOM 2176 C CA . VAL A 1 281 ? -8.400 -15.780 2.214 1.00 87.56 281 VAL A CA 1
ATOM 2177 C C . VAL A 1 281 ? -7.267 -16.551 1.553 1.00 87.56 281 VAL A C 1
ATOM 2179 O O . VAL A 1 281 ? -6.338 -16.993 2.234 1.00 87.56 281 VAL A O 1
ATOM 2182 N N . SER A 1 282 ? -7.317 -16.684 0.226 1.00 89.56 282 SER A N 1
ATOM 2183 C CA . SER A 1 282 ? -6.196 -17.241 -0.533 1.00 89.56 282 SER A CA 1
ATOM 2184 C C . SER A 1 282 ? -5.282 -16.122 -1.008 1.00 89.56 282 SER A C 1
ATOM 2186 O O . SER A 1 282 ? -5.751 -15.085 -1.473 1.00 89.56 282 SER A O 1
ATOM 2188 N N . VAL A 1 283 ? -3.972 -16.322 -0.880 1.00 91.44 283 VAL A N 1
ATOM 2189 C CA . VAL A 1 283 ? -2.959 -15.322 -1.235 1.00 91.44 283 VAL A CA 1
ATOM 2190 C C . VAL A 1 283 ? -1.926 -15.958 -2.151 1.00 91.44 283 VAL A C 1
ATOM 2192 O O . VAL A 1 283 ? -1.353 -17.004 -1.841 1.00 91.44 283 VAL A O 1
ATOM 2195 N N . SER A 1 284 ? -1.669 -15.296 -3.273 1.00 90.12 284 SER A N 1
ATOM 2196 C CA . SER A 1 284 ? -0.666 -15.677 -4.260 1.00 90.12 284 SER A CA 1
ATOM 2197 C C . SER A 1 284 ? 0.378 -14.578 -4.401 1.00 90.12 284 SER A C 1
ATOM 2199 O O . SER A 1 284 ? 0.050 -13.404 -4.580 1.00 90.12 284 SER A O 1
ATOM 2201 N N . TYR A 1 285 ? 1.650 -14.967 -4.349 1.00 90.31 285 TYR A N 1
ATOM 2202 C CA . TYR A 1 285 ? 2.769 -14.071 -4.628 1.00 90.31 285 TYR A CA 1
ATOM 2203 C C . TYR A 1 285 ? 3.203 -14.221 -6.085 1.00 90.31 285 TYR A C 1
ATOM 2205 O O . TYR A 1 285 ? 3.557 -15.325 -6.512 1.00 90.31 285 TYR A O 1
ATOM 2213 N N . CYS A 1 286 ? 3.209 -13.110 -6.821 1.00 88.62 286 CYS A N 1
ATOM 2214 C CA . CYS A 1 286 ? 3.601 -13.046 -8.221 1.00 88.62 286 CYS A CA 1
ATOM 2215 C C . CYS A 1 286 ? 4.911 -12.263 -8.368 1.00 88.62 286 CYS A C 1
ATOM 2217 O O . CYS A 1 286 ? 4.956 -11.042 -8.181 1.00 88.62 286 CYS A O 1
ATOM 2219 N N . SER A 1 287 ? 5.980 -12.974 -8.724 1.00 87.06 287 SER A N 1
ATOM 2220 C CA . SER A 1 287 ? 7.290 -12.364 -8.980 1.00 87.06 287 SER A CA 1
ATOM 2221 C C . SER A 1 287 ? 7.364 -11.747 -10.380 1.00 87.06 287 SER A C 1
ATOM 2223 O O . SER A 1 287 ? 6.765 -12.247 -11.334 1.00 87.06 287 SER A O 1
ATOM 2225 N N . LEU A 1 288 ? 8.098 -10.644 -10.515 1.00 86.25 288 LEU A N 1
ATOM 2226 C CA . LEU A 1 288 ? 8.453 -10.042 -11.798 1.00 86.25 288 LEU A CA 1
ATOM 2227 C C . LEU A 1 288 ? 9.890 -10.420 -12.183 1.00 86.25 288 LEU A C 1
ATOM 2229 O O . LEU A 1 288 ? 10.668 -10.932 -11.377 1.00 86.25 288 LEU A O 1
ATOM 2233 N N . ALA A 1 289 ? 10.252 -10.156 -13.441 1.00 85.50 289 ALA A N 1
ATOM 2234 C CA . ALA A 1 289 ? 11.608 -10.393 -13.927 1.00 85.50 289 ALA A CA 1
ATOM 2235 C C . ALA A 1 289 ? 12.635 -9.640 -13.068 1.00 85.50 289 ALA A C 1
ATOM 2237 O O . ALA A 1 289 ? 12.442 -8.462 -12.762 1.00 85.50 289 ALA A O 1
ATOM 2238 N N . ARG A 1 290 ? 13.731 -10.314 -12.708 1.00 86.50 290 ARG A N 1
ATOM 2239 C CA . ARG A 1 290 ? 14.822 -9.701 -11.945 1.00 86.50 290 ARG A CA 1
ATOM 2240 C C . ARG A 1 290 ? 15.638 -8.744 -12.803 1.00 86.50 290 ARG A C 1
ATOM 2242 O O . ARG A 1 290 ? 15.918 -9.074 -13.956 1.00 86.50 290 ARG A O 1
ATOM 2249 N N . GLU A 1 291 ? 16.060 -7.612 -12.245 1.00 86.19 291 GLU A N 1
ATOM 2250 C CA . GLU A 1 291 ? 16.885 -6.634 -12.972 1.00 86.19 291 GLU A CA 1
ATOM 2251 C C . GLU A 1 291 ? 18.185 -7.283 -13.451 1.00 86.19 291 GLU A C 1
ATOM 2253 O O . GLU A 1 291 ? 18.527 -7.217 -14.629 1.00 86.19 291 GLU A O 1
ATOM 2258 N N . SER A 1 292 ? 18.858 -8.005 -12.557 1.00 85.69 292 SER A N 1
ATOM 2259 C CA . SER A 1 292 ? 20.092 -8.732 -12.836 1.00 85.69 292 SER A CA 1
ATOM 2260 C C . SER A 1 292 ? 19.929 -9.731 -13.978 1.00 85.69 292 SER A C 1
ATOM 2262 O O . SER A 1 292 ? 20.761 -9.767 -14.879 1.00 85.69 292 SER A O 1
ATOM 2264 N N . HIS A 1 293 ? 18.841 -10.505 -14.000 1.00 86.81 293 HIS A N 1
ATOM 2265 C CA . HIS A 1 293 ? 18.580 -11.465 -15.076 1.00 86.81 293 HIS A CA 1
ATOM 2266 C C . HIS A 1 293 ? 18.341 -10.760 -16.415 1.00 86.81 293 HIS A C 1
ATOM 2268 O O . HIS A 1 293 ? 18.844 -11.211 -17.443 1.00 86.81 293 HIS A O 1
ATOM 2274 N N . VAL A 1 294 ? 17.613 -9.640 -16.406 1.00 86.31 294 VAL A N 1
ATOM 2275 C CA . VAL A 1 294 ? 17.362 -8.831 -17.604 1.00 86.31 294 VAL A CA 1
ATOM 2276 C C . VAL A 1 294 ? 18.668 -8.226 -18.133 1.00 86.31 294 VAL A C 1
ATOM 2278 O O . VAL A 1 294 ? 18.957 -8.334 -19.324 1.00 86.31 294 VAL A O 1
ATOM 2281 N N . LEU A 1 295 ? 19.502 -7.657 -17.259 1.00 87.25 295 LEU A N 1
ATOM 2282 C CA . LEU A 1 295 ? 20.808 -7.101 -17.627 1.00 87.25 295 LEU A CA 1
ATOM 2283 C C . LEU A 1 295 ? 21.778 -8.179 -18.133 1.00 87.25 295 LEU A C 1
ATOM 2285 O O . LEU A 1 295 ? 22.468 -7.966 -19.131 1.00 87.25 295 LEU A O 1
ATOM 2289 N N . ILE A 1 296 ? 21.804 -9.359 -17.506 1.00 90.75 296 ILE A N 1
ATOM 2290 C CA . ILE A 1 296 ? 22.603 -10.500 -17.977 1.00 90.75 296 ILE A CA 1
ATOM 2291 C C . ILE A 1 296 ? 22.135 -10.934 -19.371 1.00 90.75 296 ILE A C 1
ATOM 2293 O O . ILE A 1 296 ? 22.957 -11.105 -20.267 1.00 90.75 296 ILE A O 1
ATOM 2297 N N . ALA A 1 297 ? 20.827 -11.046 -19.604 1.00 87.62 297 ALA A N 1
ATOM 2298 C CA . ALA A 1 297 ? 20.304 -11.400 -20.922 1.00 87.62 297 ALA A CA 1
ATOM 2299 C C . ALA A 1 297 ? 20.709 -10.372 -21.994 1.00 87.62 297 ALA A C 1
ATOM 2301 O O . ALA A 1 297 ? 21.206 -10.758 -23.051 1.00 87.62 297 ALA A O 1
ATOM 2302 N N . TYR A 1 298 ? 20.578 -9.070 -21.715 1.00 89.44 298 TYR A N 1
ATOM 2303 C CA . TYR A 1 298 ? 20.990 -8.025 -22.659 1.00 89.44 298 TYR A CA 1
ATOM 2304 C C . TYR A 1 298 ? 22.496 -8.024 -22.934 1.00 89.44 298 TYR A C 1
ATOM 2306 O O . TYR A 1 298 ? 22.903 -7.857 -24.083 1.00 89.44 298 TYR A O 1
ATOM 2314 N N . THR A 1 299 ? 23.327 -8.238 -21.912 1.00 91.69 299 THR A N 1
ATOM 2315 C CA . THR A 1 299 ? 24.787 -8.298 -22.088 1.00 91.69 299 THR A CA 1
ATOM 2316 C C . THR A 1 299 ? 25.216 -9.533 -22.882 1.00 91.69 299 THR A C 1
ATOM 2318 O O . THR A 1 299 ? 26.064 -9.411 -23.765 1.00 91.69 299 THR A O 1
ATOM 2321 N N . LEU A 1 300 ? 24.586 -10.693 -22.660 1.00 93.50 300 LEU A N 1
ATOM 2322 C CA . LEU A 1 300 ? 24.808 -11.897 -23.467 1.00 93.50 300 LEU A CA 1
ATOM 2323 C C . LEU A 1 300 ? 24.380 -11.697 -24.926 1.00 93.50 300 LEU A C 1
ATOM 2325 O O . LEU A 1 300 ? 25.138 -12.043 -25.830 1.00 93.50 300 LEU A O 1
ATOM 2329 N N . ILE A 1 301 ? 23.212 -11.094 -25.174 1.00 88.69 301 ILE A N 1
ATOM 2330 C CA . ILE A 1 301 ? 22.743 -10.784 -26.534 1.00 88.69 301 ILE A CA 1
ATOM 2331 C C . ILE A 1 301 ? 23.714 -9.826 -27.233 1.00 88.69 301 ILE A C 1
ATOM 2333 O O . ILE A 1 301 ? 24.096 -10.071 -28.376 1.00 88.69 301 ILE A O 1
ATOM 2337 N N . LEU A 1 302 ? 24.162 -8.768 -26.553 1.00 89.88 302 LEU A N 1
ATOM 2338 C CA . LEU A 1 302 ? 25.133 -7.824 -27.107 1.00 89.88 302 LEU A CA 1
ATOM 2339 C C . LEU A 1 302 ? 26.457 -8.516 -27.459 1.00 89.88 302 LEU A C 1
ATOM 2341 O O . LEU A 1 302 ? 27.000 -8.281 -28.535 1.00 89.88 302 LEU A O 1
ATOM 2345 N N . LEU A 1 303 ? 26.958 -9.395 -26.588 1.00 92.81 303 LEU A N 1
ATOM 2346 C CA . LEU A 1 303 ? 28.188 -10.145 -26.838 1.00 92.81 303 LEU A CA 1
ATOM 2347 C C . LEU A 1 303 ? 28.042 -11.087 -28.040 1.00 92.81 303 LEU A C 1
ATOM 2349 O O . LEU A 1 303 ? 28.929 -11.124 -28.892 1.00 92.81 303 LEU A O 1
ATOM 2353 N N . LEU A 1 304 ? 26.911 -11.788 -28.160 1.00 90.38 304 LEU A N 1
ATOM 2354 C CA . LEU A 1 304 ? 26.608 -12.630 -29.322 1.00 90.38 304 LEU A CA 1
ATOM 2355 C C . LEU A 1 304 ? 26.555 -11.814 -30.620 1.00 90.38 304 LEU A C 1
ATOM 2357 O O . LEU A 1 304 ? 27.110 -12.242 -31.632 1.00 90.38 304 LEU A O 1
ATOM 2361 N N . LEU A 1 305 ? 25.952 -10.620 -30.589 1.00 85.50 305 LEU A N 1
ATOM 2362 C CA . LEU A 1 305 ? 25.916 -9.712 -31.738 1.00 85.50 305 LEU A CA 1
ATOM 2363 C C . LEU A 1 305 ? 27.320 -9.240 -32.135 1.00 85.50 305 LEU A C 1
ATOM 2365 O O . LEU A 1 305 ? 27.653 -9.254 -33.318 1.00 85.50 305 LEU A O 1
ATOM 2369 N N . LEU A 1 306 ? 28.166 -8.875 -31.168 1.00 88.12 306 LEU A N 1
ATOM 2370 C CA . LEU A 1 306 ? 29.546 -8.462 -31.437 1.00 88.12 306 LEU A CA 1
ATOM 2371 C C . LEU A 1 306 ? 30.377 -9.600 -32.039 1.00 88.12 306 LEU A C 1
ATOM 2373 O O . LEU A 1 306 ? 31.071 -9.385 -33.032 1.00 88.12 306 LEU A O 1
ATOM 2377 N N . VAL A 1 307 ? 30.274 -10.814 -31.491 1.00 88.81 307 VAL A N 1
ATOM 2378 C CA . VAL A 1 307 ? 30.961 -12.001 -32.027 1.00 88.81 307 VAL A CA 1
ATOM 2379 C C . VAL A 1 307 ? 30.477 -12.314 -33.443 1.00 88.81 307 VAL A C 1
ATOM 2381 O O . VAL A 1 307 ? 31.303 -12.541 -34.326 1.00 88.81 307 VAL A O 1
ATOM 2384 N N . SER A 1 308 ? 29.165 -12.256 -33.691 1.00 81.50 308 SER A N 1
ATOM 2385 C CA . SER A 1 308 ? 28.602 -12.437 -35.031 1.00 81.50 308 SER A CA 1
ATOM 2386 C C . SER A 1 308 ? 29.140 -11.388 -36.008 1.00 81.50 308 SER A C 1
ATOM 2388 O O . SER A 1 308 ? 29.583 -11.744 -37.094 1.00 81.50 308 SER A O 1
ATOM 2390 N N . CYS A 1 309 ? 29.166 -10.107 -35.633 1.00 77.94 309 CYS A N 1
ATOM 2391 C CA . CYS A 1 309 ? 29.714 -9.034 -36.468 1.00 77.94 309 CYS A CA 1
ATOM 2392 C C . CYS A 1 309 ? 31.208 -9.218 -36.773 1.00 77.94 309 CYS A C 1
ATOM 2394 O O . CYS A 1 309 ? 31.626 -9.038 -37.915 1.00 77.94 309 CYS A O 1
ATOM 2396 N N . LEU A 1 310 ? 32.018 -9.616 -35.789 1.00 81.31 310 LEU A N 1
ATOM 2397 C CA . LEU A 1 310 ? 33.444 -9.893 -36.001 1.00 81.31 310 LEU A CA 1
ATOM 2398 C C . LEU A 1 310 ? 33.657 -11.096 -36.930 1.00 81.31 310 LEU A C 1
ATOM 2400 O O . LEU A 1 310 ? 34.502 -11.047 -37.825 1.00 81.31 310 LEU A O 1
ATOM 2404 N N . TRP A 1 311 ? 32.853 -12.150 -36.768 1.00 77.31 311 TRP A N 1
ATOM 2405 C CA . TRP A 1 311 ? 32.878 -13.316 -37.649 1.00 77.31 311 TRP A CA 1
ATOM 2406 C C . TRP A 1 311 ? 32.480 -12.953 -39.090 1.00 77.31 311 TRP A C 1
ATOM 2408 O O . TRP A 1 311 ? 33.086 -13.435 -40.048 1.00 77.31 311 TRP A O 1
ATOM 2418 N N . LEU A 1 312 ? 31.530 -12.029 -39.261 1.00 65.69 312 LEU A N 1
ATOM 2419 C CA . LEU A 1 312 ? 31.128 -11.487 -40.563 1.00 65.69 312 LEU A CA 1
ATOM 2420 C C . LEU A 1 312 ? 32.247 -10.702 -41.255 1.00 65.69 312 LEU A C 1
ATOM 2422 O O . LEU A 1 312 ? 32.473 -10.890 -42.449 1.00 65.69 312 LEU A O 1
ATOM 2426 N N . VAL A 1 313 ? 32.979 -9.854 -40.528 1.00 74.62 313 VAL A N 1
ATOM 2427 C CA . VAL A 1 313 ? 34.126 -9.111 -41.087 1.00 74.62 313 VAL A CA 1
ATOM 2428 C C . VAL A 1 313 ? 35.246 -10.069 -41.505 1.00 74.62 313 VAL A C 1
ATOM 2430 O O . VAL A 1 313 ? 35.846 -9.897 -42.563 1.00 74.62 313 VAL A O 1
ATOM 2433 N N . HIS A 1 314 ? 35.492 -11.122 -40.723 1.00 70.75 314 HIS A N 1
ATOM 2434 C CA . HIS A 1 314 ? 36.514 -12.115 -41.055 1.00 70.75 314 HIS A CA 1
ATOM 2435 C C . HIS A 1 314 ? 36.137 -12.973 -42.278 1.00 70.75 314 HIS A C 1
ATOM 2437 O O . HIS A 1 314 ? 36.992 -13.311 -43.092 1.00 70.75 314 HIS A O 1
ATOM 2443 N N . THR A 1 315 ? 34.858 -13.328 -42.436 1.00 62.78 315 THR A N 1
ATOM 2444 C CA . THR A 1 315 ? 34.382 -14.185 -43.540 1.00 62.78 315 THR A CA 1
ATOM 2445 C C . THR A 1 315 ? 34.156 -13.422 -44.847 1.00 62.78 315 THR A C 1
ATOM 2447 O O . THR A 1 315 ? 34.429 -13.960 -45.915 1.00 62.78 315 THR A O 1
ATOM 2450 N N . THR A 1 316 ? 33.741 -12.153 -44.797 1.00 56.72 316 THR A N 1
ATOM 2451 C CA . THR A 1 316 ? 33.601 -11.294 -45.994 1.00 56.72 316 THR A CA 1
ATOM 2452 C C . THR A 1 316 ? 34.943 -10.889 -46.613 1.00 56.72 316 THR A C 1
ATOM 2454 O O . THR A 1 316 ? 34.991 -10.568 -47.800 1.00 56.72 316 THR A O 1
ATOM 2457 N N . GLY A 1 317 ? 36.048 -11.009 -45.867 1.00 55.81 317 GLY A N 1
ATOM 2458 C CA . GLY A 1 317 ? 37.410 -10.983 -46.413 1.00 55.81 317 GLY A CA 1
ATOM 2459 C C . GLY A 1 317 ? 37.756 -12.177 -47.321 1.00 55.81 317 GLY A C 1
ATOM 2460 O O . GLY A 1 317 ? 38.800 -12.155 -47.967 1.00 55.81 317 GLY A O 1
ATOM 2461 N N . SER A 1 318 ? 36.893 -13.200 -47.406 1.00 53.91 318 SER A N 1
ATOM 2462 C CA . SER A 1 318 ? 37.087 -14.417 -48.205 1.00 53.91 318 SER A CA 1
ATOM 2463 C C . SER A 1 318 ? 35.830 -14.768 -49.026 1.00 53.91 318 SER A C 1
ATOM 2465 O O . SER A 1 318 ? 35.133 -15.740 -48.758 1.00 53.91 318 SER A O 1
ATOM 2467 N N . GLY A 1 319 ? 35.533 -13.971 -50.058 1.00 53.59 319 GLY A N 1
ATOM 2468 C CA . GLY A 1 319 ? 34.664 -14.372 -51.178 1.00 53.59 319 GLY A CA 1
ATOM 2469 C C . GLY A 1 319 ? 33.135 -14.309 -50.978 1.00 53.59 319 GLY A C 1
ATOM 2470 O O . GLY A 1 319 ? 32.577 -14.543 -49.912 1.00 53.59 319 GLY A O 1
ATOM 2471 N N . TYR A 1 320 ? 32.442 -14.014 -52.083 1.00 51.53 320 TYR A N 1
ATOM 2472 C CA . TYR A 1 320 ? 31.043 -13.573 -52.242 1.00 51.53 320 TYR A CA 1
ATOM 2473 C C . TYR A 1 320 ? 29.898 -14.496 -51.744 1.00 51.53 320 TYR A C 1
ATOM 2475 O O . TYR A 1 320 ? 28.734 -14.210 -52.018 1.00 51.53 320 TYR A O 1
ATOM 2483 N N . HIS A 1 321 ? 30.156 -15.560 -50.977 1.00 54.28 321 HIS A N 1
ATOM 2484 C CA . HIS A 1 321 ? 29.097 -16.459 -50.479 1.00 54.28 321 HIS A CA 1
ATOM 2485 C C . HIS A 1 321 ? 28.449 -16.034 -49.144 1.00 54.28 321 HIS A C 1
ATOM 2487 O O . HIS A 1 321 ? 27.428 -16.602 -48.755 1.00 54.28 321 HIS A O 1
ATOM 2493 N N . GLY A 1 322 ? 28.974 -15.011 -48.457 1.00 53.59 322 GLY A N 1
ATOM 2494 C CA . GLY A 1 322 ? 28.478 -14.586 -47.137 1.00 53.59 322 GLY A CA 1
ATOM 2495 C C . GLY A 1 322 ? 27.102 -13.900 -47.128 1.00 53.59 322 GLY A C 1
ATOM 2496 O O . GLY A 1 322 ? 26.397 -13.953 -46.126 1.00 53.59 322 GLY A O 1
ATOM 2497 N N . ALA A 1 323 ? 26.669 -13.283 -48.231 1.00 53.91 323 ALA A N 1
ATOM 2498 C CA . ALA A 1 323 ? 25.492 -12.404 -48.225 1.00 53.91 323 ALA A CA 1
ATOM 2499 C C . ALA A 1 323 ? 24.145 -13.127 -47.999 1.00 53.91 323 ALA A C 1
ATOM 2501 O O . ALA A 1 323 ? 23.258 -12.575 -47.349 1.00 53.91 323 ALA A O 1
ATOM 2502 N N . LEU A 1 324 ? 23.983 -14.362 -48.492 1.00 55.19 324 LEU A N 1
ATOM 2503 C CA . LEU A 1 324 ? 22.714 -15.102 -48.389 1.00 55.19 324 LEU A CA 1
ATOM 2504 C C . LEU A 1 324 ? 22.503 -15.713 -46.992 1.00 55.19 324 LEU A C 1
ATOM 2506 O O . LEU A 1 324 ? 21.391 -15.699 -46.471 1.00 55.19 324 LEU A O 1
ATOM 2510 N N . PHE A 1 325 ? 23.584 -16.172 -46.352 1.00 56.88 325 PHE A N 1
ATOM 2511 C CA . PHE A 1 325 ? 23.569 -16.631 -44.959 1.00 56.88 325 PHE A CA 1
ATOM 2512 C C . PHE A 1 325 ? 23.206 -15.485 -43.996 1.00 56.88 325 PHE A C 1
ATOM 2514 O O . PHE A 1 325 ? 22.446 -15.676 -43.048 1.00 56.88 325 PHE A O 1
ATOM 2521 N N . ASN A 1 326 ? 23.661 -14.266 -44.302 1.00 53.62 326 ASN A N 1
ATOM 2522 C CA . ASN A 1 326 ? 23.419 -13.068 -43.492 1.00 53.62 326 ASN A CA 1
ATOM 2523 C C . ASN A 1 326 ? 21.954 -12.647 -43.435 1.00 53.62 326 ASN A C 1
ATOM 2525 O O . ASN A 1 326 ? 21.493 -12.190 -42.392 1.00 53.62 326 ASN A O 1
ATOM 2529 N N . MET A 1 327 ? 21.210 -12.809 -44.530 1.00 57.06 327 MET A N 1
ATOM 2530 C CA . MET A 1 327 ? 19.793 -12.451 -44.547 1.00 57.06 327 MET A CA 1
ATOM 2531 C C . MET A 1 327 ? 18.972 -13.417 -43.683 1.00 57.06 327 MET A C 1
ATOM 2533 O O . MET A 1 327 ? 18.110 -12.978 -42.926 1.00 57.06 327 MET A O 1
ATOM 2537 N N . VAL A 1 328 ? 19.306 -14.712 -43.723 1.00 62.34 328 VAL A N 1
ATOM 2538 C CA . VAL A 1 328 ? 18.639 -15.755 -42.929 1.00 62.34 328 VAL A CA 1
ATOM 2539 C C . VAL A 1 328 ? 18.980 -15.625 -41.445 1.00 62.34 328 VAL A C 1
ATOM 2541 O O . VAL A 1 328 ? 18.080 -15.697 -40.614 1.00 62.34 328 VAL A O 1
ATOM 2544 N N . LEU A 1 329 ? 20.244 -15.365 -41.090 1.00 61.53 329 LEU A N 1
ATOM 2545 C CA . LEU A 1 329 ? 20.632 -15.168 -39.691 1.00 61.53 329 LEU A CA 1
ATOM 2546 C C . LEU A 1 329 ? 20.003 -13.891 -39.117 1.00 61.53 329 LEU A C 1
ATOM 2548 O O . LEU A 1 329 ? 19.447 -13.926 -38.027 1.00 61.53 329 LEU A O 1
ATOM 2552 N N . CYS A 1 330 ? 20.008 -12.785 -39.868 1.00 59.06 330 CYS A N 1
ATOM 2553 C CA . CYS A 1 330 ? 19.368 -11.538 -39.446 1.00 59.06 330 CYS A CA 1
ATOM 2554 C C . CYS A 1 330 ? 17.846 -11.704 -39.290 1.00 59.06 330 CYS A C 1
ATOM 2556 O O . CYS A 1 330 ? 17.284 -11.216 -38.315 1.00 59.06 330 CYS A O 1
ATOM 2558 N N . GLN A 1 331 ? 17.186 -12.459 -40.180 1.00 59.09 331 GLN A N 1
ATOM 2559 C CA . GLN A 1 331 ? 15.762 -12.797 -40.055 1.00 59.09 331 GLN A CA 1
ATOM 2560 C C . GLN A 1 331 ? 15.467 -13.724 -38.866 1.00 59.09 331 GLN A C 1
ATOM 2562 O O . GLN A 1 331 ? 14.501 -13.497 -38.144 1.00 59.09 331 GLN A O 1
ATOM 2567 N N . LEU A 1 332 ? 16.299 -14.737 -38.609 1.00 62.19 332 LEU A N 1
ATOM 2568 C CA . LEU A 1 332 ? 16.163 -15.602 -37.431 1.00 62.19 332 LEU A CA 1
ATOM 2569 C C . LEU A 1 332 ? 16.427 -14.834 -36.126 1.00 62.19 332 LEU A C 1
ATOM 2571 O O . LEU A 1 332 ? 15.772 -15.097 -35.119 1.00 62.19 332 LEU A O 1
ATOM 2575 N N . PHE A 1 333 ? 17.335 -13.855 -36.134 1.00 60.75 333 PHE A N 1
ATOM 2576 C CA . PHE A 1 333 ? 17.615 -12.997 -34.982 1.00 60.75 333 PHE A CA 1
ATOM 2577 C C . PHE A 1 333 ? 16.525 -11.954 -34.740 1.00 60.75 333 PHE A C 1
ATOM 2579 O O . PHE A 1 333 ? 16.155 -11.753 -33.586 1.00 60.75 333 PHE A O 1
ATOM 2586 N N . THR A 1 334 ? 15.960 -11.326 -35.777 1.00 59.88 334 THR A N 1
ATOM 2587 C CA . THR A 1 334 ? 14.786 -10.454 -35.607 1.00 59.88 334 THR A CA 1
ATOM 2588 C C . THR A 1 334 ? 13.587 -11.257 -35.123 1.00 59.88 334 THR A C 1
ATOM 2590 O O . THR A 1 334 ? 12.917 -10.808 -34.200 1.00 59.88 334 THR A O 1
ATOM 2593 N N . LEU A 1 335 ? 13.383 -12.478 -35.630 1.00 55.41 335 LEU A N 1
ATOM 2594 C CA . LEU A 1 335 ? 12.401 -13.426 -35.095 1.00 55.41 335 LEU A CA 1
ATOM 2595 C C . LEU A 1 335 ? 12.692 -13.812 -33.641 1.00 55.41 335 LEU A C 1
ATOM 2597 O O . LEU A 1 335 ? 11.755 -13.910 -32.864 1.00 55.41 335 LEU A O 1
ATOM 2601 N N . SER A 1 336 ? 13.957 -13.973 -33.241 1.00 56.91 336 SER A N 1
ATOM 2602 C CA . SER A 1 336 ? 14.342 -14.297 -31.857 1.00 56.91 336 SER A CA 1
ATOM 2603 C C . SER A 1 336 ? 14.179 -13.112 -30.902 1.00 56.91 336 SER A C 1
ATOM 2605 O O . SER A 1 336 ? 13.771 -13.305 -29.763 1.00 56.91 336 SER A O 1
ATOM 2607 N N . LEU A 1 337 ? 14.440 -11.881 -31.353 1.00 55.66 337 LEU A N 1
ATOM 2608 C CA . LEU A 1 337 ? 14.165 -10.656 -30.596 1.00 55.66 337 LEU A CA 1
ATOM 2609 C C . LEU A 1 337 ? 12.660 -10.410 -30.466 1.00 55.66 337 LEU A C 1
ATOM 2611 O O . LEU A 1 337 ? 12.196 -10.128 -29.365 1.00 55.66 337 LEU A O 1
ATOM 2615 N N . HIS A 1 338 ? 11.889 -10.597 -31.541 1.00 51.06 338 HIS A N 1
ATOM 2616 C CA . HIS A 1 338 ? 10.427 -10.570 -31.473 1.00 51.06 338 HIS A CA 1
ATOM 2617 C C . HIS A 1 338 ? 9.881 -11.711 -30.615 1.00 51.06 338 HIS A C 1
ATOM 2619 O O . HIS A 1 338 ? 8.936 -11.503 -29.865 1.00 51.06 338 HIS A O 1
ATOM 2625 N N . ALA A 1 339 ? 10.503 -12.890 -30.649 1.00 48.50 339 ALA A N 1
ATOM 2626 C CA . ALA A 1 339 ? 10.177 -13.996 -29.765 1.00 48.50 339 ALA A CA 1
ATOM 2627 C C . ALA A 1 339 ? 10.592 -13.714 -28.320 1.00 48.50 339 ALA A C 1
ATOM 2629 O O . ALA A 1 339 ? 9.899 -14.177 -27.440 1.00 48.50 339 ALA A O 1
ATOM 2630 N N . LEU A 1 340 ? 11.632 -12.932 -28.021 1.00 48.84 340 LEU A N 1
ATOM 2631 C CA . LEU A 1 340 ? 11.924 -12.481 -26.650 1.00 48.84 340 LEU A CA 1
ATOM 2632 C C . LEU A 1 340 ? 10.898 -11.438 -26.177 1.00 48.84 340 LEU A C 1
ATOM 2634 O O . LEU A 1 340 ? 10.530 -11.395 -25.005 1.00 48.84 340 LEU A O 1
ATOM 2638 N N . GLU A 1 341 ? 10.412 -10.614 -27.105 1.00 45.94 341 GLU A N 1
ATOM 2639 C CA . GLU A 1 341 ? 9.345 -9.641 -26.874 1.00 45.94 341 GLU A CA 1
ATOM 2640 C C . GLU A 1 341 ? 7.951 -10.295 -26.765 1.00 45.94 341 GLU A C 1
ATOM 2642 O O . GLU A 1 341 ? 7.059 -9.734 -26.124 1.00 45.94 341 GLU A O 1
ATOM 2647 N N . SER A 1 342 ? 7.785 -11.492 -27.346 1.00 41.41 342 SER A N 1
ATOM 2648 C CA . SER A 1 342 ? 6.553 -12.293 -27.403 1.00 41.41 342 SER A CA 1
ATOM 2649 C C . SER A 1 342 ? 6.521 -13.451 -26.381 1.00 41.41 342 SER A C 1
ATOM 2651 O O . SER A 1 342 ? 5.464 -13.728 -25.813 1.00 41.41 342 SER A O 1
ATOM 2653 N N . ASN A 1 343 ? 7.664 -14.053 -26.017 1.00 37.31 343 ASN A N 1
ATOM 2654 C CA . ASN A 1 343 ? 7.832 -15.088 -24.977 1.00 37.31 343 ASN A CA 1
ATOM 2655 C C . ASN A 1 343 ? 7.859 -14.489 -23.563 1.00 37.31 343 ASN A C 1
ATOM 2657 O O . ASN A 1 343 ? 8.666 -14.843 -22.708 1.00 37.31 343 ASN A O 1
ATOM 2661 N N . GLN A 1 344 ? 6.868 -13.653 -23.273 1.00 42.19 344 GLN A N 1
ATOM 2662 C CA . GLN A 1 344 ? 6.215 -13.674 -21.963 1.00 42.19 344 GLN A CA 1
ATOM 2663 C C . GLN A 1 344 ? 4.911 -14.482 -22.067 1.00 42.19 344 GLN A C 1
ATOM 2665 O O . GLN A 1 344 ? 3.839 -14.077 -21.606 1.00 42.19 344 GLN A O 1
ATOM 2670 N N . HIS A 1 345 ? 5.020 -15.631 -22.740 1.00 35.97 345 HIS A N 1
ATOM 2671 C CA . HIS A 1 345 ? 3.986 -16.647 -22.900 1.00 35.97 345 HIS A CA 1
ATOM 2672 C C . HIS A 1 345 ? 3.988 -17.673 -21.757 1.00 35.97 345 HIS A C 1
ATOM 2674 O O . HIS A 1 345 ? 3.301 -18.681 -21.870 1.00 35.97 345 HIS A O 1
ATOM 2680 N N . LEU A 1 346 ? 4.698 -17.414 -20.648 1.00 38.88 346 LEU A N 1
ATOM 2681 C CA . LEU A 1 346 ? 4.395 -18.135 -19.414 1.00 38.88 346 LEU A CA 1
ATOM 2682 C C . LEU A 1 346 ? 2.996 -17.730 -18.959 1.00 38.88 346 LEU A C 1
ATOM 2684 O O . LEU A 1 346 ? 2.648 -16.542 -18.918 1.00 38.88 346 LEU A O 1
ATOM 2688 N N . SER A 1 347 ? 2.195 -18.743 -18.655 1.00 37.19 347 SER A N 1
ATOM 2689 C CA . SER A 1 347 ? 0.880 -18.556 -18.068 1.00 37.19 347 SER A CA 1
ATOM 2690 C C . SER A 1 347 ? 1.027 -17.732 -16.788 1.00 37.19 347 SER A C 1
ATOM 2692 O O . SER A 1 347 ? 1.957 -17.927 -16.003 1.00 37.19 347 SER A O 1
ATOM 2694 N N . THR A 1 348 ? 0.090 -16.820 -16.544 1.00 44.00 348 THR A N 1
ATOM 2695 C CA . THR A 1 348 ? -0.043 -16.105 -15.264 1.00 44.00 348 THR A CA 1
ATOM 2696 C C . THR A 1 348 ? -0.086 -17.072 -14.072 1.00 44.00 348 THR A C 1
ATOM 2698 O O . THR A 1 348 ? 0.322 -16.697 -12.976 1.00 44.00 348 THR A O 1
ATOM 2701 N N . SER A 1 349 ? -0.486 -18.332 -14.295 1.00 42.94 349 SER A N 1
ATOM 2702 C CA . SER A 1 349 ? -0.470 -19.411 -13.302 1.00 42.94 349 SER A CA 1
ATOM 2703 C C . SER A 1 349 ? 0.916 -19.987 -12.970 1.00 42.94 349 SER A C 1
ATOM 2705 O O . SER A 1 349 ? 1.052 -20.614 -11.929 1.00 42.94 349 SER A O 1
ATOM 2707 N N . GLU A 1 350 ? 1.943 -19.812 -13.812 1.00 47.38 350 GLU A N 1
ATOM 2708 C CA . GLU A 1 350 ? 3.285 -20.389 -13.578 1.00 47.38 350 GLU A CA 1
ATOM 2709 C C . GLU A 1 350 ? 4.214 -19.455 -12.782 1.00 47.38 350 GLU A C 1
ATOM 2711 O O . GLU A 1 350 ? 5.127 -19.919 -12.104 1.00 47.38 350 GLU A O 1
ATOM 2716 N N . LEU A 1 351 ? 3.981 -18.138 -12.835 1.00 51.75 351 LEU A N 1
ATOM 2717 C CA . LEU A 1 351 ? 4.789 -17.125 -12.129 1.00 51.75 351 LEU A CA 1
ATOM 2718 C C . LEU A 1 351 ? 4.209 -16.691 -10.776 1.00 51.75 351 LEU A C 1
ATOM 2720 O O . LEU A 1 351 ? 4.910 -16.055 -9.981 1.00 51.75 351 LEU A O 1
ATOM 2724 N N . CYS A 1 352 ? 2.943 -17.018 -10.520 1.00 60.00 352 CYS A N 1
ATOM 2725 C CA . CYS A 1 352 ? 2.290 -16.789 -9.242 1.00 60.00 352 CYS A CA 1
ATOM 2726 C C . CYS A 1 352 ? 2.329 -18.086 -8.432 1.00 60.00 352 CYS A C 1
ATOM 2728 O O . CYS A 1 352 ? 1.647 -19.056 -8.749 1.00 60.00 352 CYS A O 1
ATOM 2730 N N . SER A 1 353 ? 3.140 -18.114 -7.376 1.00 56.38 353 SER A N 1
ATOM 2731 C CA . SER A 1 353 ? 3.147 -19.252 -6.456 1.00 56.38 353 SER A CA 1
ATOM 2732 C C . SER A 1 353 ? 1.920 -19.165 -5.542 1.00 56.38 353 SER A C 1
ATOM 2734 O O . SER A 1 353 ? 1.858 -18.300 -4.664 1.00 56.38 353 SER A O 1
ATOM 2736 N N . GLY A 1 354 ? 0.939 -20.046 -5.749 1.00 45.84 354 GLY A N 1
ATOM 2737 C CA . GLY A 1 354 ? -0.157 -20.242 -4.799 1.00 45.84 354 GLY A CA 1
ATOM 2738 C C . GLY A 1 354 ? 0.393 -20.777 -3.476 1.00 45.84 354 GLY A C 1
ATOM 2739 O O . GLY A 1 354 ? 1.242 -21.673 -3.469 1.00 45.84 354 GLY A O 1
ATOM 2740 N N . ILE A 1 355 ? -0.018 -20.191 -2.350 1.00 46.59 355 ILE A N 1
ATOM 2741 C CA . ILE A 1 355 ? 0.388 -20.665 -1.014 1.00 46.59 355 ILE A CA 1
ATOM 2742 C C . ILE A 1 355 ? -0.498 -21.837 -0.554 1.00 46.59 355 ILE A C 1
ATOM 2744 O O . ILE A 1 355 ? -0.056 -22.662 0.244 1.00 46.59 355 ILE A O 1
ATOM 2748 N N . ASP A 1 356 ? -1.667 -22.009 -1.176 1.00 37.19 356 ASP A N 1
ATOM 2749 C CA . ASP A 1 356 ? -2.607 -23.085 -0.874 1.00 37.19 356 ASP A CA 1
ATOM 2750 C C . ASP A 1 356 ? -2.505 -24.195 -1.930 1.00 37.19 356 ASP A C 1
ATOM 2752 O O . ASP A 1 356 ? -3.142 -24.169 -2.982 1.00 37.19 356 ASP A O 1
ATOM 2756 N N . SER A 1 357 ? -1.662 -25.193 -1.666 1.00 30.42 357 SER A N 1
ATOM 2757 C CA . SER A 1 357 ? -1.670 -26.441 -2.432 1.00 30.42 357 SER A CA 1
ATOM 2758 C C . SER A 1 357 ? -2.919 -27.250 -2.085 1.00 30.42 357 SER A C 1
ATOM 2760 O O . SER A 1 357 ? -2.925 -27.983 -1.098 1.00 30.42 357 SER A O 1
ATOM 2762 N N . LEU A 1 358 ? -3.952 -27.188 -2.923 1.00 27.33 358 LEU A N 1
ATOM 2763 C CA . LEU A 1 358 ? -4.937 -28.263 -3.026 1.00 27.33 358 LEU A CA 1
ATOM 2764 C C . LEU A 1 358 ? -4.889 -28.838 -4.441 1.00 27.33 358 LEU A C 1
ATOM 2766 O O . LEU A 1 358 ? -5.094 -28.151 -5.437 1.00 27.33 358 LEU A O 1
ATOM 2770 N N . LYS A 1 359 ? -4.532 -30.123 -4.483 1.00 25.67 359 LYS A N 1
ATOM 2771 C CA . LYS A 1 359 ? -4.485 -30.992 -5.660 1.00 25.67 359 LYS A CA 1
ATOM 2772 C C . LYS A 1 359 ? -5.745 -30.817 -6.524 1.00 25.67 359 LYS A C 1
ATOM 2774 O O . LYS A 1 359 ? -6.832 -30.741 -5.952 1.00 25.67 359 LYS A O 1
ATOM 2779 N N . PRO A 1 360 ? -5.646 -30.882 -7.863 1.00 27.06 360 PRO A N 1
ATOM 2780 C CA . PRO A 1 360 ? -6.815 -31.132 -8.691 1.00 27.06 360 PRO A CA 1
ATOM 2781 C C . PRO A 1 360 ? -7.301 -32.560 -8.396 1.00 27.06 360 PRO A C 1
ATOM 2783 O O . PRO A 1 360 ? -6.752 -33.541 -8.892 1.00 27.06 360 PRO A O 1
ATOM 2786 N N . GLY A 1 361 ? -8.274 -32.682 -7.496 1.00 25.62 361 GLY A N 1
ATOM 2787 C CA . GLY A 1 361 ? -9.091 -33.880 -7.363 1.00 25.62 361 GLY A CA 1
ATOM 2788 C C . GLY A 1 361 ? -10.066 -33.922 -8.533 1.00 25.62 361 GLY A C 1
ATOM 2789 O O . GLY A 1 361 ? -10.746 -32.935 -8.797 1.00 25.62 361 GLY A O 1
ATOM 2790 N N . ASN A 1 362 ? -10.066 -35.047 -9.243 1.00 26.25 362 ASN A N 1
ATOM 2791 C CA . ASN A 1 362 ? -10.897 -35.367 -10.400 1.00 26.25 362 ASN A CA 1
ATOM 2792 C C . ASN A 1 362 ? -12.319 -34.790 -10.309 1.00 26.25 362 ASN A C 1
ATOM 2794 O O . ASN A 1 362 ? -13.103 -35.207 -9.458 1.00 26.25 362 ASN A O 1
ATOM 2798 N N . PHE A 1 363 ? -12.664 -33.901 -11.241 1.00 25.73 363 PHE A N 1
ATOM 2799 C CA . PHE A 1 363 ? -14.057 -33.677 -11.604 1.00 25.73 363 PHE A CA 1
ATOM 2800 C C . PHE A 1 363 ? -14.519 -34.928 -12.359 1.00 25.73 363 PHE A C 1
ATOM 2802 O O . PHE A 1 363 ? -14.089 -35.184 -13.484 1.00 25.73 363 PHE A O 1
ATOM 2809 N N . VAL A 1 364 ? -15.311 -35.755 -11.680 1.00 27.69 364 VAL A N 1
ATOM 2810 C CA . VAL A 1 364 ? -16.135 -36.776 -12.320 1.00 27.69 364 VAL A CA 1
ATOM 2811 C C . VAL A 1 364 ? -17.311 -36.038 -12.939 1.00 27.69 364 VAL A C 1
ATOM 2813 O O . VAL A 1 364 ? -18.035 -35.323 -12.250 1.00 27.69 364 VAL A O 1
ATOM 2816 N N . ASP A 1 365 ? -17.437 -36.192 -14.247 1.00 29.97 365 ASP A N 1
ATOM 2817 C CA . ASP A 1 365 ? -18.581 -35.772 -15.038 1.00 29.97 365 ASP A CA 1
ATOM 2818 C C . ASP A 1 365 ? -19.797 -36.602 -14.594 1.00 29.97 365 ASP A C 1
ATOM 2820 O O . ASP A 1 365 ? -19.814 -37.824 -14.754 1.00 29.97 365 ASP A O 1
ATOM 2824 N N . VAL A 1 366 ? -20.777 -35.956 -13.966 1.00 29.22 366 VAL A N 1
ATOM 2825 C CA . VAL A 1 366 ? -22.127 -36.502 -13.801 1.00 29.22 366 VAL A CA 1
ATOM 2826 C C . VAL A 1 366 ? -23.067 -35.420 -14.300 1.00 29.22 366 VAL A C 1
ATOM 2828 O O . VAL A 1 366 ? -23.497 -34.549 -13.548 1.00 29.22 366 VAL A O 1
ATOM 2831 N N . GLY A 1 367 ? -23.286 -35.441 -15.612 1.00 24.67 367 GLY A N 1
ATOM 2832 C CA . GLY A 1 367 ? -24.443 -34.821 -16.229 1.00 24.67 367 GLY A CA 1
ATOM 2833 C C . GLY A 1 367 ? -25.676 -35.676 -15.959 1.00 24.67 367 GLY A C 1
ATOM 2834 O O . GLY A 1 367 ? -25.631 -36.901 -16.090 1.00 24.67 367 GLY A O 1
ATOM 2835 N N . ASP A 1 368 ? -26.731 -34.986 -15.554 1.00 28.16 368 ASP A N 1
ATOM 2836 C CA . ASP A 1 368 ? -28.086 -35.471 -15.335 1.00 28.16 368 ASP A CA 1
ATOM 2837 C C . ASP A 1 368 ? -28.691 -36.154 -16.581 1.00 28.16 368 ASP A C 1
ATOM 2839 O O . ASP A 1 368 ? -28.566 -35.651 -17.703 1.00 28.16 368 ASP A O 1
ATOM 2843 N N . GLU A 1 369 ? -29.414 -37.254 -16.346 1.00 31.81 369 GLU A N 1
ATOM 2844 C CA . GLU A 1 369 ? -30.725 -37.526 -16.962 1.00 31.81 369 GLU A CA 1
ATOM 2845 C C . GLU A 1 369 ? -31.807 -37.377 -15.889 1.00 31.81 369 GLU A C 1
ATOM 2847 O O . GLU A 1 369 ? -31.572 -37.860 -14.752 1.00 31.81 369 GLU A O 1
#

Organism: NCBI:txid77055

InterPro domains:
  IPR029052 Metallo-dependent phosphatase-like [SSF56300] (12-291)
  IPR033308 PGAP5/Cdc1/Ted1 [PTHR13315] (1-313)

pLDDT: mean 73.12, std 23.63, range [24.67, 98.25]

Secondary structure (DSSP, 8-state):
--HHHHHHHHHH--S-EEE-S-SSTTGGGS-HHHHHHHHHHHHHHHGGGTTS-EEEPPPHHHH--TTT--HHHHHHHHTTSTT--TTS-EEEEETTEEEEE--HHHHHTSS-HHHHHHHHHHHHHHHHHHHHHHHHHHSS------------------TTSEEEEE-SSPPP--TT------S--------S---S--SS-----SS-----TT----HHHHHHHHHHH-EEEEEE-SSSS-EEEE-TTS-EEEEPPPSSTTT-SS-EEEEEEEPTTSS-EEEEEEEPPPHHHHHHHHHHHHHHHHHHHHHHHHHHTS-TTHHHHHHHHHHHHHHHHHHHHH---S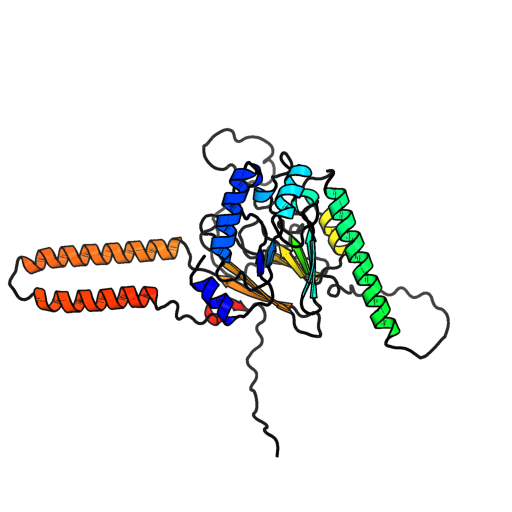-HHHHEEES--------------

Foldseek 3Di:
DDPLVLVLCVVVVDQEAEAQECLDQQQLVDDPVVVVVSLVVVCVVCVSPVVHHYFYQYDCNNQHALVSHDLCSQQSSLVSTPQADSLRWGWDDDQNAIETHANLRLLLNPDDPSVVVRLVSLQVQLVVLVVVVVVVVVVPDDDDDDDDDDDDDPPPQPQQSFHEYRHAFAADADPVFDFPPPDPDDDPDDPPDDPDDPDDDDDDDDDDDDDPLVDHRDNVSNVSSCVRGSYLEYEYESNLDWGWTAHPSRHTYTYAHAQDVVNPQKHWGKDWDDDPPDSDIWIWIFIDHGPVVVVVVVVVVVVVVVVVVVVLVVCVVPDDPSPVVVVVVVVVVVVVVVCVVVPVPDDSVVRIDTPDDDDPDDDDDDDDD